Protein AF-A0AAD6YGU9-F1 (afdb_monomer_lite)

Radius of gyration: 29.17 Å; chains: 1; bounding box: 75×69×66 Å

Foldseek 3Di:
DVVVVVVVVVVVVVVPPDDDDDDYDDDDDDDDDDDDDDDDPDDDPDDDDPVRVLLVVLVVLVVVVVVLVVPVQVVVVQQPDDQPVDPPDGLNNLSVCCNVVVGDDPPNVVSNVVSVVVVVPDCSVCVVVVPPPPPPVPPPDPDDDDDDDDDDPPPPPPPPPPDDDDVLVVLLVVLVVVVVVLVVPDPDLALVSCVVSLLSLLLLLQLLVQLLVEDDPCNVVSVVSNVVSCVSCVVSVHDSPDQPPCPDDDDPVRVVSSLQRHKHAAHPPPGGDIDSDPVVNVVVVVVD

Sequence (288 aa):
IARKLEAELWADIQANSGGGAPAAPNALAPAVPAAQGPPVTLEFPQIPSLKQKKEAAVTTIRTILASLENDSLANSTFAAASVPEYTGSTLLDILQNIAYSGKIPKGVALPISRSVVSLAKSDALFASLRHSEVPSNQLKRKREETVEIDQDERTSKRLHAGEYGHPLHAAVADAVRVISQTFYSLQKLEPTLIASIKPQLYCVHTFALSSSASPGPHTTALQEIGGLIQVLGVLSGIEIAQAPSAESEPQDKDAVAAAAYTVHPCLASGCGKFFARLSGLRTHARVH

pLDDT: mean 77.13, std 21.57, range [31.61, 97.81]

Secondary structure (DSSP, 8-state):
-HHHHHHHHHHHHHHTT---------------PPPPPP-----PPPPPPHHHHHHHHHHHHHHHHHHHHS-HHHHHHHHH-B-TTSTT-BHHHHHHHHHHH----TTTHHHHHHHHHHHHHSHHHHHHHHH----TTS------------------------SS--HHHHHHHHHHHHHHHHHHH-SS--HHHHHHTHHHHHHHHHHHHHHTTS-STTHHHHHHHHHHHHHHHHHHT---SS----SSS--TTHHHHHHHH--EE--STT---EESSHHHHHHHHTT-

Organism: NCBI:txid153505

Structure (mmCIF, N/CA/C/O backbone):
data_AF-A0AAD6YGU9-F1
#
_entry.id   AF-A0AAD6YGU9-F1
#
loop_
_atom_site.group_PDB
_atom_site.id
_atom_site.type_symbol
_atom_site.label_atom_id
_atom_site.label_alt_id
_atom_site.label_comp_id
_atom_site.label_asym_id
_atom_site.label_entity_id
_atom_site.label_seq_id
_atom_site.pdbx_PDB_ins_code
_atom_site.Cartn_x
_atom_site.Cartn_y
_atom_site.Cartn_z
_atom_site.occupancy
_atom_site.B_iso_or_equiv
_atom_site.auth_seq_id
_atom_site.auth_comp_id
_atom_site.auth_asym_id
_atom_site.auth_atom_id
_atom_site.pdbx_PDB_model_num
ATOM 1 N N . ILE A 1 1 ? 24.825 27.698 0.135 1.00 40.78 1 ILE A N 1
ATOM 2 C CA . ILE A 1 1 ? 25.309 26.564 -0.694 1.00 40.78 1 ILE A CA 1
ATOM 3 C C . ILE A 1 1 ? 24.181 26.027 -1.579 1.00 40.78 1 ILE A C 1
ATOM 5 O O . ILE A 1 1 ? 24.327 26.111 -2.787 1.00 40.78 1 ILE A O 1
ATOM 9 N N . ALA A 1 2 ? 23.018 25.647 -1.031 1.00 34.12 2 ALA A N 1
ATOM 10 C CA . ALA A 1 2 ? 21.850 25.206 -1.817 1.00 34.12 2 ALA A CA 1
ATOM 11 C C . ALA A 1 2 ? 21.373 26.207 -2.899 1.00 34.12 2 ALA A C 1
ATOM 13 O O . ALA A 1 2 ? 21.230 25.828 -4.051 1.00 34.12 2 ALA A O 1
ATOM 14 N N . ARG A 1 3 ? 21.249 27.507 -2.583 1.00 39.97 3 ARG A N 1
ATOM 15 C CA . ARG A 1 3 ? 20.897 28.534 -3.593 1.00 39.97 3 ARG A CA 1
ATOM 16 C C . ARG A 1 3 ? 21.960 28.765 -4.674 1.00 39.97 3 ARG A C 1
ATOM 18 O O . ARG A 1 3 ? 21.635 29.211 -5.765 1.00 39.97 3 ARG A O 1
ATOM 25 N N . LYS A 1 4 ? 23.232 28.491 -4.363 1.00 39.59 4 LYS A N 1
ATOM 26 C CA . LYS A 1 4 ? 24.335 28.632 -5.325 1.00 39.59 4 LYS A CA 1
ATOM 27 C C . LYS A 1 4 ? 24.335 27.451 -6.302 1.00 39.59 4 LYS A C 1
ATOM 29 O O . LYS A 1 4 ? 24.491 27.665 -7.493 1.00 39.59 4 LYS A O 1
ATOM 34 N N . LEU A 1 5 ? 24.032 26.254 -5.791 1.00 44.03 5 LEU A N 1
ATOM 35 C CA . LEU A 1 5 ? 23.803 25.045 -6.586 1.00 44.03 5 LEU A CA 1
ATOM 36 C C . LEU A 1 5 ? 22.580 25.167 -7.501 1.00 44.03 5 LEU A C 1
ATOM 38 O O . LEU A 1 5 ? 22.631 24.705 -8.630 1.00 44.03 5 LEU A O 1
ATOM 42 N N . GLU A 1 6 ? 21.502 25.808 -7.048 1.00 58.22 6 GLU A N 1
ATOM 43 C CA . GLU A 1 6 ? 20.295 26.008 -7.859 1.00 58.22 6 GLU A CA 1
ATOM 44 C C . GLU A 1 6 ? 20.532 26.971 -9.035 1.00 58.22 6 GLU A C 1
ATOM 46 O O . GLU A 1 6 ? 20.113 26.690 -10.155 1.00 58.22 6 GLU A O 1
ATOM 51 N N . ALA A 1 7 ? 21.269 28.065 -8.810 1.00 65.31 7 ALA A N 1
ATOM 52 C CA . ALA A 1 7 ? 21.638 29.009 -9.867 1.00 65.31 7 ALA A CA 1
ATOM 53 C C . ALA A 1 7 ? 22.594 28.392 -10.906 1.00 65.31 7 ALA A C 1
ATOM 55 O O . ALA A 1 7 ? 22.459 28.651 -12.100 1.00 65.31 7 ALA A O 1
ATOM 56 N N . GLU A 1 8 ? 23.530 27.553 -10.459 1.00 55.94 8 GLU A N 1
ATOM 57 C CA . GLU A 1 8 ? 24.478 26.841 -11.325 1.00 55.94 8 GLU A CA 1
ATOM 58 C C . GLU A 1 8 ? 23.769 25.774 -12.178 1.00 55.94 8 GLU A C 1
ATOM 60 O O . GLU A 1 8 ? 24.030 25.662 -13.373 1.00 55.94 8 GLU A O 1
ATOM 65 N N . LEU A 1 9 ? 22.766 25.090 -11.614 1.00 57.56 9 LEU A N 1
ATOM 66 C CA . LEU A 1 9 ? 21.928 24.122 -12.332 1.00 57.56 9 LEU A CA 1
ATOM 67 C C . LEU A 1 9 ? 21.070 24.763 -13.429 1.00 57.56 9 LEU A C 1
ATOM 69 O O . LEU A 1 9 ? 20.913 24.189 -14.504 1.00 57.56 9 LEU A O 1
ATOM 73 N N . TRP A 1 10 ? 20.518 25.952 -13.179 1.00 66.69 10 TRP A N 1
ATOM 74 C CA . TRP A 1 10 ? 19.727 26.670 -14.181 1.00 66.69 10 TRP A CA 1
ATOM 75 C C . TRP A 1 10 ? 20.578 27.200 -15.342 1.00 66.69 10 TRP A C 1
ATOM 77 O O . TRP A 1 10 ? 20.101 27.218 -16.478 1.00 66.69 10 TRP A O 1
ATOM 87 N N . ALA A 1 11 ? 21.832 27.582 -15.083 1.00 68.50 11 ALA A N 1
ATOM 88 C CA . ALA A 1 11 ? 22.767 28.014 -16.120 1.00 68.50 11 ALA A CA 1
ATOM 89 C C . ALA A 1 11 ? 23.173 26.855 -17.053 1.00 68.50 11 ALA A C 1
ATOM 91 O O . ALA A 1 11 ? 23.194 27.025 -18.273 1.00 68.50 11 ALA A O 1
ATOM 92 N N . ASP A 1 12 ? 23.408 25.665 -16.496 1.00 57.66 12 ASP A N 1
ATOM 93 C CA . ASP A 1 12 ? 23.821 24.476 -17.255 1.00 57.66 12 ASP A CA 1
ATOM 94 C C . ASP A 1 12 ? 22.702 23.951 -18.176 1.00 57.66 12 ASP A C 1
ATOM 96 O O . ASP A 1 12 ? 22.942 23.531 -19.309 1.00 57.66 12 ASP A O 1
ATOM 100 N N . ILE A 1 13 ? 21.443 24.054 -17.735 1.00 61.31 13 ILE A N 1
ATOM 101 C CA . ILE A 1 13 ? 20.270 23.662 -18.535 1.00 61.31 13 ILE A CA 1
ATOM 102 C C . ILE A 1 13 ? 20.094 24.581 -19.754 1.00 61.31 13 ILE A C 1
ATOM 104 O O . ILE A 1 13 ? 19.741 24.109 -20.838 1.00 61.31 13 ILE A O 1
ATOM 108 N N . GLN A 1 14 ? 20.366 25.881 -19.615 1.00 63.22 14 GLN A N 1
ATOM 109 C CA . GLN A 1 14 ? 20.272 26.821 -20.736 1.00 63.22 14 GLN A CA 1
ATOM 110 C C . GLN A 1 14 ? 21.414 26.642 -21.741 1.00 63.22 14 GLN A C 1
ATOM 112 O O . GLN A 1 14 ? 21.173 26.722 -22.946 1.00 63.22 14 GLN A O 1
ATOM 117 N N . ALA A 1 15 ? 22.626 26.335 -21.270 1.00 61.47 15 ALA A N 1
ATOM 118 C CA . ALA A 1 15 ? 23.778 26.086 -22.134 1.00 61.47 15 ALA A CA 1
ATOM 119 C C . ALA A 1 15 ? 23.609 24.825 -23.003 1.00 61.47 15 ALA A C 1
ATOM 121 O O . ALA A 1 15 ? 24.050 24.802 -24.150 1.00 61.47 15 ALA A O 1
ATOM 122 N N . ASN A 1 16 ? 22.919 23.801 -22.494 1.00 45.53 16 ASN A N 1
ATOM 123 C CA . ASN A 1 16 ? 22.772 22.517 -23.185 1.00 45.53 16 ASN A CA 1
ATOM 124 C C . ASN A 1 16 ? 21.553 22.426 -24.126 1.00 45.53 16 ASN A C 1
ATOM 126 O O . ASN A 1 16 ? 21.377 21.417 -24.805 1.00 45.53 16 ASN A O 1
ATOM 130 N N . SER A 1 17 ? 20.704 23.458 -24.177 1.00 49.34 17 SER A N 1
ATOM 131 C CA . SER A 1 17 ? 19.446 23.448 -24.946 1.00 49.34 17 SER A CA 1
ATOM 132 C C . SER A 1 17 ? 19.565 24.018 -26.372 1.00 49.34 17 SER A C 1
ATOM 134 O O . SER A 1 17 ? 18.580 24.035 -27.107 1.00 49.34 17 SER A O 1
ATOM 136 N N . GLY A 1 18 ? 20.748 24.480 -26.792 1.00 38.75 18 GLY A N 1
ATOM 137 C CA . GLY A 1 18 ? 20.986 25.049 -28.125 1.00 38.75 18 GLY A CA 1
ATOM 138 C C . GLY A 1 18 ? 21.897 24.176 -28.987 1.00 38.75 18 GLY A C 1
ATOM 139 O O . GLY A 1 18 ? 23.108 24.367 -28.990 1.00 38.75 18 GLY A O 1
ATOM 140 N N . GLY A 1 19 ? 21.333 23.218 -29.726 1.00 39.91 19 GLY A N 1
ATOM 141 C CA . GLY A 1 19 ? 22.080 22.396 -30.686 1.00 39.91 19 GLY A CA 1
ATOM 142 C C . GLY A 1 19 ? 22.182 23.019 -32.088 1.00 39.91 19 GLY A C 1
ATOM 143 O O . GLY A 1 19 ? 21.226 23.628 -32.563 1.00 39.91 19 GLY A O 1
ATOM 144 N N . GLY A 1 20 ? 23.310 22.787 -32.782 1.00 33.50 20 GLY A N 1
ATOM 145 C CA . GLY A 1 20 ? 23.443 23.001 -34.235 1.00 33.50 20 GLY A CA 1
ATOM 146 C C . GLY A 1 20 ? 24.879 22.971 -34.804 1.00 33.50 20 GLY A C 1
ATOM 147 O O . GLY A 1 20 ? 25.526 24.005 -34.861 1.00 33.50 20 GLY A O 1
ATOM 148 N N . ALA A 1 21 ? 25.315 21.773 -35.230 1.00 39.94 21 ALA A N 1
ATOM 149 C CA . ALA A 1 21 ? 26.489 21.297 -36.023 1.00 39.94 21 ALA A CA 1
ATOM 150 C C . ALA A 1 21 ? 27.041 22.216 -37.178 1.00 39.94 21 ALA A C 1
ATOM 152 O O . ALA A 1 21 ? 26.309 23.140 -37.530 1.00 39.94 21 ALA A O 1
ATOM 153 N N . PRO A 1 22 ? 28.212 21.965 -37.872 1.00 48.28 22 PRO A N 1
ATOM 154 C CA . PRO A 1 22 ? 28.729 20.631 -38.291 1.00 48.28 22 PRO A CA 1
ATOM 155 C C . PRO A 1 22 ? 30.258 20.356 -38.555 1.00 48.28 22 PRO A C 1
ATOM 157 O O . PRO A 1 22 ? 31.076 21.252 -38.702 1.00 48.28 22 PRO A O 1
ATOM 160 N N . ALA A 1 23 ? 30.550 19.044 -38.722 1.00 33.56 23 ALA A N 1
ATOM 161 C CA . ALA A 1 23 ? 31.469 18.337 -39.663 1.00 33.56 23 ALA A CA 1
ATOM 162 C C . ALA A 1 23 ? 33.034 18.270 -39.545 1.00 33.56 23 ALA A C 1
ATOM 164 O O . ALA A 1 23 ? 33.726 19.193 -39.950 1.00 33.56 23 ALA A O 1
ATOM 165 N N . ALA A 1 24 ? 33.520 17.039 -39.225 1.00 34.25 24 ALA A N 1
ATOM 166 C CA . ALA A 1 24 ? 34.594 16.183 -39.840 1.00 34.25 24 ALA A CA 1
ATOM 167 C C . ALA A 1 24 ? 36.105 16.607 -39.875 1.00 34.25 24 ALA A C 1
ATOM 169 O O . ALA A 1 24 ? 36.394 17.791 -39.769 1.00 34.25 24 ALA A O 1
ATOM 170 N N . PRO A 1 25 ? 37.084 15.717 -40.241 1.00 57.19 25 PRO A N 1
ATOM 171 C CA . PRO A 1 25 ? 37.467 14.352 -39.781 1.00 57.19 25 PRO A CA 1
ATOM 172 C C . PRO A 1 25 ? 39.007 14.209 -39.458 1.00 57.19 25 PRO A C 1
ATOM 174 O O . PRO A 1 25 ? 39.703 15.215 -39.420 1.00 57.19 25 PRO A O 1
ATOM 177 N N . ASN A 1 26 ? 39.535 12.964 -39.325 1.00 35.06 26 ASN A N 1
ATOM 178 C CA . ASN A 1 26 ? 40.948 12.482 -39.142 1.00 35.06 26 ASN A CA 1
ATOM 179 C C . ASN A 1 26 ? 41.450 12.289 -37.689 1.00 35.06 26 ASN A C 1
ATOM 181 O O . ASN A 1 26 ? 41.096 13.064 -36.819 1.00 35.06 26 ASN A O 1
ATOM 185 N N . ALA A 1 27 ? 42.336 11.348 -37.320 1.00 31.61 27 ALA A N 1
ATOM 186 C CA . ALA A 1 27 ? 42.928 10.139 -37.913 1.00 31.61 27 ALA A CA 1
ATOM 187 C C . ALA A 1 27 ? 43.765 9.404 -36.822 1.00 31.61 27 ALA A C 1
ATOM 189 O O . ALA A 1 27 ? 44.167 10.021 -35.843 1.00 31.61 27 ALA A O 1
ATOM 190 N N . LEU A 1 28 ? 44.091 8.130 -37.093 1.00 38.91 28 LEU A N 1
ATOM 191 C CA . LEU A 1 28 ? 45.234 7.319 -36.612 1.00 38.91 28 LEU A CA 1
ATOM 192 C C . LEU A 1 28 ? 45.317 6.784 -35.160 1.00 38.91 28 LEU A C 1
ATOM 194 O O . LEU A 1 28 ? 45.350 7.503 -34.170 1.00 38.91 28 LEU A O 1
ATOM 198 N N . ALA A 1 29 ? 45.479 5.454 -35.113 1.00 39.56 29 ALA A N 1
ATOM 199 C CA . ALA A 1 29 ? 45.968 4.626 -34.008 1.00 39.56 29 ALA A CA 1
ATOM 200 C C . ALA A 1 29 ? 47.458 4.901 -33.677 1.00 39.56 29 ALA A C 1
ATOM 202 O O . ALA A 1 29 ? 48.144 5.545 -34.475 1.00 39.56 29 ALA A O 1
ATOM 203 N N . PRO A 1 30 ? 48.000 4.368 -32.558 1.00 51.12 30 PRO A N 1
ATOM 204 C CA . PRO A 1 30 ? 48.627 3.039 -32.635 1.00 51.12 30 PRO A CA 1
ATOM 205 C C . PRO A 1 30 ? 48.473 2.138 -31.387 1.00 51.12 30 PRO A C 1
ATOM 207 O O . PRO A 1 30 ? 48.017 2.542 -30.322 1.00 51.12 30 PRO A O 1
ATOM 210 N N . ALA A 1 31 ? 48.864 0.877 -31.590 1.00 47.09 31 ALA A N 1
ATOM 211 C CA . ALA A 1 31 ? 48.775 -0.283 -30.707 1.00 47.09 31 ALA A CA 1
ATOM 212 C C . ALA A 1 31 ? 49.773 -0.296 -29.528 1.00 47.09 31 ALA A C 1
ATOM 214 O O . ALA A 1 31 ? 50.879 0.229 -29.635 1.00 47.09 31 ALA A O 1
ATOM 215 N N . VAL A 1 32 ? 49.408 -1.003 -28.447 1.00 50.06 32 VAL A N 1
ATOM 216 C CA . VAL A 1 32 ? 50.265 -1.349 -27.291 1.00 50.06 32 VAL A CA 1
ATOM 217 C C . VAL A 1 32 ? 49.968 -2.812 -26.876 1.00 50.06 32 VAL A C 1
ATOM 219 O O . VAL A 1 32 ? 48.817 -3.237 -27.010 1.00 50.06 32 VAL A O 1
ATOM 222 N N . PRO A 1 33 ? 50.973 -3.621 -26.464 1.00 52.97 33 PRO A N 1
ATOM 223 C CA . PRO A 1 33 ? 50.921 -5.081 -26.558 1.00 52.97 33 PRO A CA 1
ATOM 224 C C . PRO A 1 33 ? 50.323 -5.794 -25.336 1.00 52.97 33 PRO A C 1
ATOM 226 O O . PRO A 1 33 ? 50.300 -5.285 -24.218 1.00 52.97 33 PRO A O 1
ATOM 229 N N . ALA A 1 34 ? 49.873 -7.024 -25.590 1.00 47.47 34 ALA A N 1
ATOM 230 C CA . ALA A 1 34 ? 49.271 -7.948 -24.640 1.00 47.47 34 ALA A CA 1
ATOM 231 C C . ALA A 1 34 ? 50.294 -8.547 -23.655 1.00 47.47 34 ALA A C 1
ATOM 233 O O . ALA A 1 34 ? 51.291 -9.136 -24.070 1.00 47.47 34 ALA A O 1
ATOM 234 N N . ALA A 1 35 ? 49.988 -8.471 -22.358 1.00 45.22 35 ALA A N 1
ATOM 235 C CA . ALA A 1 35 ? 50.644 -9.236 -21.302 1.00 45.22 35 ALA A CA 1
ATOM 236 C C . ALA A 1 35 ? 49.724 -10.388 -20.862 1.00 45.22 35 ALA A C 1
ATOM 238 O O . ALA A 1 35 ? 48.592 -10.170 -20.430 1.00 45.22 35 ALA A O 1
ATOM 239 N N . GLN A 1 36 ? 50.209 -11.621 -21.014 1.00 46.53 36 GLN A N 1
ATOM 240 C CA . GLN A 1 36 ? 49.548 -12.852 -20.583 1.00 46.53 36 GLN A CA 1
ATOM 241 C C . GLN A 1 36 ? 49.713 -13.031 -19.066 1.00 46.53 36 GLN A C 1
ATOM 243 O O . GLN A 1 36 ? 50.831 -13.178 -18.577 1.00 46.53 36 GLN A O 1
ATOM 248 N N . GLY A 1 37 ? 48.601 -13.034 -18.329 1.00 52.94 37 GLY A N 1
ATOM 249 C CA . GLY A 1 37 ? 48.538 -13.478 -16.932 1.00 52.94 37 GLY A CA 1
ATOM 250 C C . GLY A 1 37 ? 48.123 -14.957 -16.826 1.00 52.94 37 GLY A C 1
ATOM 251 O O . GLY A 1 37 ? 47.420 -15.448 -17.713 1.00 52.94 37 GLY A O 1
ATOM 252 N N . PRO A 1 38 ? 48.549 -15.682 -15.774 1.00 64.38 38 PRO A N 1
ATOM 253 C CA . PRO A 1 38 ? 48.261 -17.106 -15.598 1.00 64.38 38 PRO A CA 1
ATOM 254 C C . PRO A 1 38 ? 46.774 -17.367 -15.279 1.00 64.38 38 PRO A C 1
ATOM 256 O O . PRO A 1 38 ? 46.099 -16.498 -14.721 1.00 64.38 38 PRO A O 1
ATOM 259 N N . PRO A 1 39 ? 46.245 -18.560 -15.610 1.00 55.38 39 PRO A N 1
ATOM 260 C CA . PRO A 1 39 ? 44.832 -18.876 -15.439 1.00 55.38 39 PRO A CA 1
ATOM 261 C C . PRO A 1 39 ? 44.466 -18.991 -13.955 1.00 55.38 39 PRO A C 1
ATOM 263 O O . PRO A 1 39 ? 44.918 -19.889 -13.248 1.00 55.38 39 PRO A O 1
ATOM 266 N N . VAL A 1 40 ? 43.604 -18.085 -13.495 1.00 52.53 40 VAL A N 1
ATOM 267 C CA . VAL A 1 40 ? 42.900 -18.197 -12.215 1.00 52.53 40 VAL A CA 1
ATOM 268 C C . VAL A 1 40 ? 41.815 -19.260 -12.377 1.00 52.53 40 VAL A C 1
ATOM 270 O O . VAL A 1 40 ? 40.811 -19.043 -13.057 1.00 52.53 40 VAL A O 1
ATOM 273 N N . THR A 1 41 ? 42.020 -20.427 -11.768 1.00 48.44 41 THR A N 1
ATOM 274 C CA . THR A 1 41 ? 40.994 -21.467 -11.647 1.00 48.44 41 THR A CA 1
ATOM 275 C C . THR A 1 41 ? 39.886 -20.951 -10.730 1.00 48.44 41 THR A C 1
ATOM 277 O O . THR A 1 41 ? 40.030 -20.923 -9.512 1.00 48.44 41 THR A O 1
ATOM 280 N N . LEU A 1 42 ? 38.783 -20.498 -11.325 1.00 48.47 42 LEU A N 1
ATOM 281 C CA . LEU A 1 42 ? 37.569 -20.111 -10.613 1.00 48.47 42 LEU A CA 1
ATOM 282 C C . LEU A 1 42 ? 36.881 -21.376 -10.076 1.00 48.47 42 LEU A C 1
ATOM 284 O O . LEU A 1 42 ? 36.248 -22.113 -10.833 1.00 48.47 42 LEU A O 1
ATOM 288 N N . GLU A 1 43 ? 37.004 -21.639 -8.773 1.00 42.53 43 GLU A N 1
ATOM 289 C CA . GLU A 1 43 ? 36.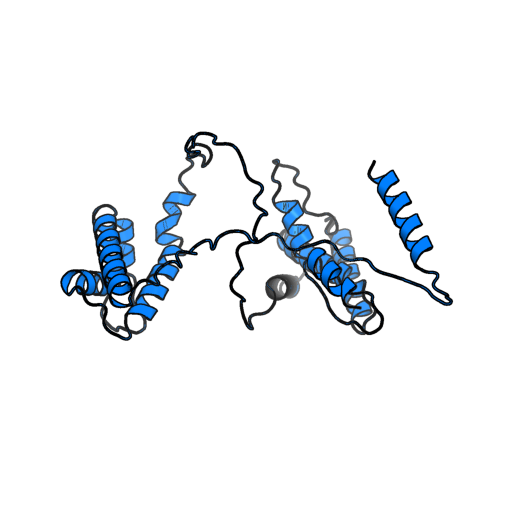155 -22.608 -8.075 1.00 42.53 43 GLU A CA 1
ATOM 290 C C . GLU A 1 43 ? 34.709 -22.098 -8.082 1.00 42.53 43 GLU A C 1
ATOM 292 O O . GLU A 1 43 ? 34.340 -21.152 -7.385 1.00 42.53 43 GLU A O 1
ATOM 297 N N . PHE A 1 44 ? 33.874 -22.718 -8.912 1.00 50.69 44 PHE A N 1
ATOM 298 C CA . PHE A 1 44 ? 32.444 -22.448 -8.921 1.00 50.69 44 PHE A CA 1
ATOM 299 C C . PHE A 1 44 ? 31.786 -23.068 -7.675 1.00 50.69 44 PHE A C 1
ATOM 301 O O . PHE A 1 44 ? 32.034 -24.239 -7.374 1.00 50.69 44 PHE A O 1
ATOM 308 N N . PRO A 1 45 ? 30.907 -22.336 -6.965 1.00 51.75 45 PRO A N 1
ATOM 309 C CA . PRO A 1 45 ? 30.202 -22.867 -5.805 1.00 51.75 45 PRO A CA 1
ATOM 310 C C . PRO A 1 45 ? 29.313 -24.045 -6.219 1.00 51.75 45 PRO A C 1
ATOM 312 O O . PRO A 1 45 ? 28.403 -23.904 -7.040 1.00 51.75 45 PRO A O 1
ATOM 315 N N . GLN A 1 46 ? 29.584 -25.221 -5.648 1.00 64.50 46 GLN A N 1
ATOM 316 C CA . GLN A 1 46 ? 28.814 -26.432 -5.917 1.00 64.50 46 GLN A CA 1
ATOM 317 C C . GLN A 1 46 ? 27.349 -26.230 -5.511 1.00 64.50 46 GLN A C 1
ATOM 319 O O . GLN A 1 46 ? 27.035 -25.918 -4.361 1.00 64.50 46 GLN A O 1
ATOM 324 N N . ILE A 1 47 ? 26.438 -26.414 -6.468 1.00 63.00 47 ILE A N 1
ATOM 325 C CA . ILE A 1 47 ? 24.999 -26.318 -6.230 1.00 63.00 47 ILE A CA 1
ATOM 326 C C . ILE A 1 47 ? 24.599 -27.486 -5.315 1.00 63.00 47 ILE A C 1
ATOM 328 O O . ILE A 1 47 ? 24.780 -28.642 -5.707 1.00 63.00 47 ILE A O 1
ATOM 332 N N . PRO A 1 48 ? 24.032 -27.230 -4.121 1.00 73.38 48 PRO A N 1
ATOM 333 C CA . PRO A 1 48 ? 23.679 -28.295 -3.197 1.00 73.38 48 PRO A CA 1
ATOM 334 C C . PRO A 1 48 ? 22.646 -29.225 -3.828 1.00 73.38 48 PRO A C 1
ATOM 336 O O . PRO A 1 48 ? 21.619 -28.783 -4.366 1.00 73.38 48 PRO A O 1
ATOM 339 N N . SER A 1 49 ? 22.929 -30.524 -3.750 1.00 86.75 49 SER A N 1
ATOM 340 C CA . SER A 1 49 ? 22.069 -31.554 -4.324 1.00 86.75 49 SER A CA 1
ATOM 341 C C . SER A 1 49 ? 20.682 -31.518 -3.675 1.00 86.75 49 SER A C 1
ATOM 343 O O . SER A 1 49 ? 20.506 -31.148 -2.512 1.00 86.75 49 SER A O 1
ATOM 345 N N . LEU A 1 50 ? 19.657 -31.939 -4.416 1.00 85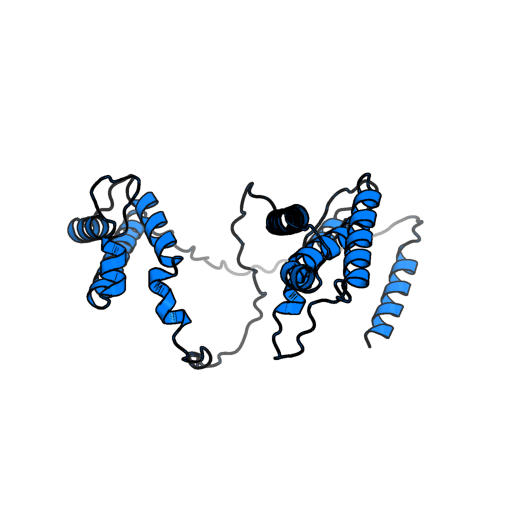.19 50 LEU A N 1
ATOM 346 C CA . LEU A 1 50 ? 18.274 -31.969 -3.922 1.00 85.19 50 LEU A CA 1
ATOM 347 C C . LEU A 1 50 ? 18.144 -32.829 -2.646 1.00 85.19 50 LEU A C 1
ATOM 349 O O . LEU A 1 50 ? 17.326 -32.533 -1.776 1.00 85.19 50 LEU A O 1
ATOM 353 N N . LYS A 1 51 ? 18.995 -33.854 -2.499 1.00 86.88 51 LYS A N 1
ATOM 354 C CA . LYS A 1 51 ? 19.088 -34.682 -1.291 1.00 86.88 51 LYS A CA 1
ATOM 355 C C . LYS A 1 51 ? 19.548 -33.868 -0.076 1.00 86.88 51 LYS A C 1
ATOM 357 O O . LYS A 1 51 ? 18.860 -33.879 0.939 1.00 86.88 51 LYS A O 1
ATOM 362 N N . GLN A 1 52 ? 20.617 -33.082 -0.221 1.00 89.75 52 GLN A N 1
ATOM 363 C CA . GLN A 1 52 ? 21.117 -32.203 0.845 1.00 89.75 52 GLN A CA 1
ATOM 364 C C . GLN A 1 52 ? 20.076 -31.157 1.258 1.00 89.75 52 GLN A C 1
ATOM 366 O O . GLN A 1 52 ? 19.875 -30.922 2.445 1.00 89.75 52 GLN A O 1
ATOM 371 N N . LYS A 1 53 ? 19.346 -30.571 0.296 1.00 87.88 53 LYS A N 1
ATOM 372 C CA . LYS A 1 53 ? 18.276 -29.602 0.601 1.00 87.88 53 LYS A CA 1
ATOM 373 C C . LYS A 1 53 ? 17.146 -30.217 1.432 1.00 87.88 53 LYS A C 1
ATOM 375 O O . LYS A 1 53 ? 16.606 -29.552 2.311 1.00 87.88 53 LYS A O 1
ATOM 380 N N . LYS A 1 54 ? 16.789 -31.480 1.170 1.00 90.19 54 LYS A N 1
ATOM 381 C CA . LYS A 1 54 ? 15.764 -32.203 1.940 1.00 90.19 54 LYS A CA 1
ATOM 382 C C . LYS A 1 54 ? 16.229 -32.515 3.358 1.00 90.19 54 LYS A C 1
ATOM 384 O O . LYS A 1 54 ? 15.468 -32.293 4.292 1.00 90.19 54 LYS A O 1
ATOM 389 N N . GLU A 1 55 ? 17.460 -32.992 3.514 1.00 93.56 55 GLU A N 1
ATOM 390 C CA . GLU A 1 55 ? 18.045 -33.271 4.832 1.00 93.56 55 GLU A CA 1
ATOM 391 C C . GLU A 1 55 ? 18.158 -31.991 5.668 1.00 93.56 55 GLU A C 1
ATOM 393 O O . GLU A 1 55 ? 17.751 -31.980 6.827 1.00 93.56 55 GLU A O 1
ATOM 398 N N . ALA A 1 56 ? 18.597 -30.885 5.059 1.00 92.31 56 ALA A N 1
ATOM 399 C CA . ALA A 1 56 ? 18.632 -29.580 5.711 1.00 92.31 56 ALA A CA 1
ATOM 400 C C . ALA A 1 56 ? 17.238 -29.130 6.178 1.00 92.31 56 ALA A C 1
ATOM 402 O O . ALA A 1 56 ? 17.089 -28.712 7.321 1.00 92.31 56 ALA A O 1
ATOM 403 N N . ALA A 1 57 ? 16.206 -29.281 5.339 1.00 93.38 57 ALA A N 1
ATOM 404 C CA . ALA A 1 57 ? 14.838 -28.909 5.698 1.00 93.38 57 ALA A CA 1
ATOM 405 C C . ALA A 1 57 ? 14.288 -29.735 6.875 1.00 93.38 57 ALA A C 1
ATOM 407 O O . ALA A 1 57 ? 13.668 -29.177 7.778 1.00 93.38 57 ALA A O 1
ATOM 408 N N . VAL A 1 58 ? 14.542 -31.047 6.905 1.00 96.50 58 VAL A N 1
ATOM 409 C CA . VAL A 1 58 ? 14.146 -31.906 8.036 1.00 96.50 58 VAL A CA 1
ATOM 410 C C . VAL A 1 58 ? 14.877 -31.493 9.314 1.00 96.50 58 VAL A C 1
ATOM 412 O O . VAL A 1 58 ? 14.258 -31.420 10.375 1.00 96.50 58 VAL A O 1
ATOM 415 N N . THR A 1 59 ? 16.168 -31.170 9.223 1.00 96.88 59 THR A N 1
ATOM 416 C CA . THR A 1 59 ? 16.937 -30.647 10.361 1.00 96.88 59 THR A CA 1
ATOM 417 C C . THR A 1 59 ? 16.341 -29.340 10.878 1.00 96.88 59 THR A C 1
ATOM 419 O O . THR A 1 59 ? 16.124 -29.220 12.080 1.00 96.88 59 THR A O 1
ATOM 422 N N . THR A 1 60 ? 15.976 -28.404 9.996 1.00 95.00 60 THR A N 1
ATOM 423 C CA . THR A 1 60 ? 15.295 -27.161 10.390 1.00 95.00 60 THR A CA 1
ATOM 424 C C . THR A 1 60 ? 13.972 -27.435 11.106 1.00 95.00 60 THR A C 1
ATOM 426 O O . THR A 1 60 ? 13.699 -26.810 12.126 1.00 95.00 60 THR A O 1
ATOM 429 N N . ILE A 1 61 ? 13.169 -28.390 10.626 1.00 96.75 61 ILE A N 1
ATOM 430 C CA . ILE A 1 61 ? 11.902 -28.768 11.273 1.00 96.75 61 ILE A CA 1
ATOM 431 C C . ILE A 1 61 ? 12.145 -29.295 12.692 1.00 96.75 61 ILE A C 1
ATOM 433 O O . ILE A 1 61 ? 11.436 -28.901 13.614 1.00 96.75 61 ILE A O 1
ATOM 437 N N . ARG A 1 62 ? 13.177 -30.123 12.898 1.00 97.62 62 ARG A N 1
ATOM 438 C CA . ARG A 1 62 ? 13.550 -30.603 14.240 1.00 97.62 62 ARG A CA 1
ATOM 439 C C . ARG A 1 62 ? 13.975 -29.463 15.161 1.00 97.62 62 ARG A C 1
ATOM 441 O O . ARG A 1 62 ? 13.579 -29.452 16.319 1.00 97.62 62 ARG A O 1
ATOM 448 N N . THR A 1 63 ? 14.734 -28.495 14.650 1.00 96.56 63 THR A N 1
ATOM 449 C CA . THR A 1 63 ? 15.116 -27.306 15.424 1.00 96.56 63 THR A CA 1
ATOM 450 C C . THR A 1 63 ? 13.894 -26.486 15.832 1.00 96.56 63 THR A C 1
ATOM 452 O O . THR A 1 63 ? 13.808 -26.087 16.988 1.00 96.56 63 THR A O 1
ATOM 455 N N . ILE A 1 64 ? 12.934 -26.280 14.921 1.00 94.38 64 ILE A N 1
ATOM 456 C CA . ILE A 1 64 ? 11.680 -25.578 15.233 1.00 94.38 64 ILE A CA 1
ATOM 457 C C . ILE A 1 64 ? 10.927 -26.317 16.343 1.00 94.38 64 ILE A C 1
ATOM 459 O O . ILE A 1 64 ? 10.564 -25.690 17.331 1.00 94.38 64 ILE A O 1
ATOM 463 N N . LEU A 1 65 ? 10.745 -27.638 16.229 1.00 97.19 65 LEU A N 1
ATOM 464 C CA . LEU A 1 65 ? 10.058 -28.431 17.256 1.00 97.19 65 LEU A CA 1
ATOM 465 C C . LEU A 1 65 ? 10.757 -28.345 18.623 1.00 97.19 65 LEU A C 1
ATOM 467 O O . LEU A 1 65 ? 10.087 -28.107 19.621 1.00 97.19 65 LEU A O 1
ATOM 471 N N . ALA A 1 66 ? 12.090 -28.428 18.666 1.00 97.00 66 ALA A N 1
ATOM 472 C CA . ALA A 1 66 ? 12.853 -28.267 19.907 1.00 97.00 66 ALA A CA 1
ATOM 473 C C . ALA A 1 66 ? 12.715 -26.855 20.518 1.00 97.00 66 ALA A C 1
ATOM 475 O O . ALA A 1 66 ? 12.721 -26.692 21.736 1.00 97.00 66 ALA A O 1
ATOM 476 N N . SER A 1 67 ? 12.573 -25.810 19.693 1.00 93.50 67 SER A N 1
ATOM 477 C CA . SER A 1 67 ? 12.263 -24.461 20.190 1.00 93.50 67 SER A CA 1
ATOM 478 C C . SER A 1 67 ? 10.835 -24.360 20.737 1.00 93.50 67 SER A C 1
ATOM 480 O O . SER A 1 67 ? 10.634 -23.718 21.764 1.00 93.50 67 SER A O 1
ATOM 482 N N . LEU A 1 68 ? 9.862 -25.028 20.106 1.00 95.56 68 LEU A N 1
ATOM 483 C CA . LEU A 1 68 ? 8.461 -25.052 20.551 1.00 95.56 68 LEU A CA 1
ATOM 484 C C . LEU A 1 68 ? 8.258 -25.802 21.877 1.00 95.56 68 LEU A C 1
ATOM 486 O O . LEU A 1 68 ? 7.295 -25.524 22.585 1.00 95.56 68 LEU A O 1
ATOM 490 N N . GLU A 1 69 ? 9.142 -26.730 22.246 1.00 96.06 69 GLU A N 1
ATOM 491 C CA . GLU A 1 69 ? 9.094 -27.393 23.561 1.00 96.06 69 GLU A CA 1
ATOM 492 C C . G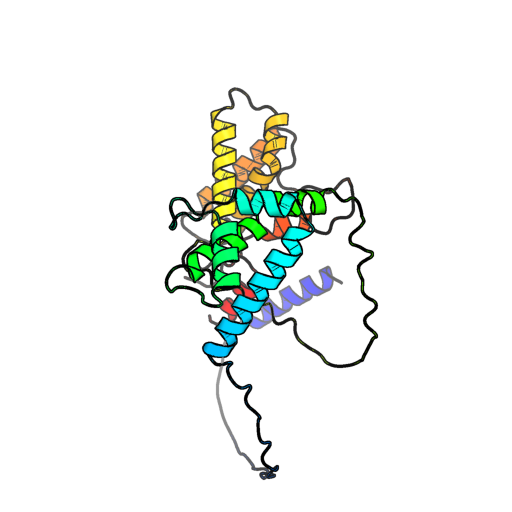LU A 1 69 ? 9.335 -26.417 24.722 1.00 96.06 69 GLU A C 1
ATOM 494 O O . GLU A 1 69 ? 8.802 -26.612 25.811 1.00 96.06 69 GLU A O 1
ATOM 499 N N . ASN A 1 70 ? 10.091 -25.342 24.483 1.00 94.56 70 ASN A N 1
ATOM 500 C CA . ASN A 1 70 ? 10.429 -24.347 25.502 1.00 94.56 70 ASN A CA 1
ATOM 501 C C . ASN A 1 70 ? 9.448 -23.160 25.543 1.00 94.56 70 ASN A C 1
ATOM 503 O O . ASN A 1 70 ? 9.515 -22.347 26.463 1.00 94.56 70 ASN A O 1
ATOM 507 N N . ASP A 1 71 ? 8.541 -23.050 24.568 1.00 94.31 71 ASP A N 1
ATOM 508 C CA . ASP A 1 71 ? 7.600 -21.936 24.430 1.00 94.31 71 ASP A CA 1
ATOM 509 C C . ASP A 1 71 ? 6.159 -22.452 24.299 1.00 94.31 71 ASP A C 1
ATOM 511 O O . ASP A 1 71 ? 5.684 -22.809 23.217 1.00 94.31 71 ASP A O 1
ATOM 515 N N . SER A 1 72 ? 5.439 -22.466 25.426 1.00 94.62 72 SER A N 1
ATOM 516 C CA . SER A 1 72 ? 4.046 -22.928 25.493 1.00 94.62 72 SER A CA 1
ATOM 517 C C . SER A 1 72 ? 3.096 -22.113 24.607 1.00 94.62 72 SER A C 1
ATOM 519 O O . SER A 1 72 ? 2.097 -22.654 24.120 1.00 94.62 72 SER A O 1
ATOM 521 N N . LEU A 1 73 ? 3.367 -20.821 24.399 1.00 92.88 73 LEU A N 1
ATOM 522 C CA . LEU A 1 73 ? 2.520 -19.967 23.569 1.00 92.88 73 LEU A CA 1
ATOM 523 C C . LEU A 1 73 ? 2.724 -20.317 22.096 1.00 92.88 73 LEU A C 1
ATOM 525 O O . LEU A 1 73 ? 1.753 -20.542 21.368 1.00 92.88 73 LEU A O 1
ATOM 529 N N . ALA A 1 74 ? 3.979 -20.436 21.663 1.00 93.94 74 ALA A N 1
ATOM 530 C CA . ALA A 1 74 ? 4.281 -20.851 20.303 1.00 93.94 74 ALA A CA 1
ATOM 531 C C . ALA A 1 74 ? 3.749 -22.262 20.020 1.00 93.94 74 ALA A C 1
ATOM 533 O O . ALA A 1 74 ? 3.129 -22.485 18.981 1.00 93.94 74 ALA A O 1
ATOM 534 N N . ASN A 1 75 ? 3.894 -23.191 20.966 1.00 96.25 75 ASN A N 1
ATOM 535 C CA . ASN A 1 75 ? 3.376 -24.552 20.841 1.00 96.25 75 ASN A CA 1
ATOM 536 C C . ASN A 1 75 ? 1.852 -24.573 20.631 1.00 96.25 75 ASN A C 1
ATOM 538 O O . ASN A 1 75 ? 1.374 -25.129 19.641 1.00 96.25 75 ASN A O 1
ATOM 542 N N . SER A 1 76 ? 1.093 -23.877 21.488 1.00 96.62 76 SER A N 1
ATOM 543 C CA . SER A 1 76 ? -0.370 -23.786 21.353 1.00 96.62 76 SER A CA 1
ATOM 544 C C . SER A 1 76 ? -0.804 -23.120 20.042 1.00 96.62 76 SER A C 1
ATOM 546 O O . SER A 1 76 ? -1.767 -23.560 19.416 1.00 96.62 76 SER A O 1
ATOM 548 N N . THR A 1 77 ? -0.054 -22.123 19.564 1.00 95.62 77 THR A N 1
ATOM 549 C CA . THR A 1 77 ? -0.322 -21.455 18.280 1.00 95.62 77 THR A CA 1
ATOM 550 C C . THR A 1 77 ? -0.102 -22.403 17.097 1.00 95.62 77 THR A C 1
ATOM 552 O O . THR A 1 77 ? -0.924 -22.451 16.181 1.00 95.62 77 THR A O 1
ATOM 555 N N . PHE A 1 78 ? 0.972 -23.198 17.112 1.00 96.44 78 PHE A N 1
ATOM 556 C CA . PHE A 1 78 ? 1.235 -24.207 16.079 1.00 96.44 78 PHE A CA 1
ATOM 557 C C . PHE A 1 78 ? 0.235 -25.371 16.126 1.00 96.44 78 PHE A C 1
ATOM 559 O O . PHE A 1 78 ? -0.123 -25.896 15.071 1.00 96.44 78 PHE A O 1
ATOM 566 N N . ALA A 1 79 ? -0.240 -25.749 17.316 1.00 97.00 79 ALA A N 1
ATOM 567 C CA . ALA A 1 79 ? -1.295 -26.745 17.491 1.00 97.00 79 ALA A CA 1
ATOM 568 C C . ALA A 1 79 ? -2.664 -26.235 17.000 1.00 97.00 79 ALA A C 1
ATOM 570 O O . ALA A 1 79 ? -3.448 -26.999 16.452 1.00 97.00 79 ALA A O 1
ATOM 571 N N . ALA A 1 80 ? -2.955 -24.940 17.143 1.00 96.19 80 ALA A N 1
ATOM 572 C CA . ALA A 1 80 ? -4.201 -24.346 16.654 1.00 96.19 80 ALA A CA 1
ATOM 573 C C . ALA A 1 80 ? -4.187 -24.050 15.140 1.00 96.19 80 ALA A C 1
ATOM 575 O O . ALA A 1 80 ? -5.244 -23.931 14.516 1.00 96.19 80 ALA A O 1
ATOM 576 N N . ALA A 1 81 ? -3.006 -23.913 14.533 1.00 96.38 81 ALA A N 1
ATOM 577 C CA . ALA A 1 81 ? -2.867 -23.581 13.121 1.00 96.38 81 ALA A CA 1
ATOM 578 C C . ALA A 1 81 ? -3.254 -24.764 12.217 1.00 96.38 81 ALA A C 1
ATOM 580 O O . ALA A 1 81 ? -2.558 -25.780 12.151 1.00 96.38 81 ALA A O 1
ATOM 581 N N . SER A 1 82 ? -4.344 -24.604 11.466 1.00 95.62 82 SER A N 1
ATOM 582 C CA . SER A 1 82 ? -4.774 -25.567 10.450 1.00 95.62 82 SER A CA 1
ATOM 583 C C . SER A 1 82 ? -4.096 -25.305 9.102 1.00 95.62 82 SER A C 1
ATOM 585 O O . SER A 1 82 ? -3.824 -24.162 8.721 1.00 95.62 82 SER A O 1
ATOM 587 N N . VAL A 1 83 ? -3.802 -26.378 8.364 1.00 94.88 83 VAL A N 1
ATOM 588 C CA . VAL A 1 83 ? -3.283 -26.293 6.994 1.00 94.88 83 VAL A CA 1
ATOM 589 C C . VAL A 1 83 ? -4.449 -26.545 6.029 1.00 94.88 83 VAL A C 1
ATOM 591 O O . VAL A 1 83 ? -5.002 -27.642 6.059 1.00 94.88 83 VAL A O 1
ATOM 594 N N . PRO A 1 84 ? -4.828 -25.585 5.158 1.00 90.38 84 PRO A N 1
ATOM 595 C CA . PRO A 1 84 ? -6.048 -25.670 4.340 1.00 90.38 84 PRO A CA 1
ATOM 596 C C . PRO A 1 84 ? -6.175 -26.928 3.468 1.00 90.38 84 PRO A C 1
ATOM 598 O O . PRO A 1 84 ? -7.280 -27.354 3.155 1.00 90.38 84 PRO A O 1
ATOM 601 N N . GLU A 1 85 ? -5.047 -27.521 3.075 1.00 90.12 85 GLU A N 1
ATOM 602 C CA . GLU A 1 85 ? -4.997 -28.695 2.193 1.00 90.12 85 GLU A CA 1
ATOM 603 C C . GLU A 1 85 ? -5.023 -30.038 2.949 1.00 90.12 85 GLU A C 1
ATOM 605 O O . GLU A 1 85 ? -5.177 -31.086 2.326 1.00 90.12 85 GLU A O 1
ATOM 610 N N . TYR A 1 86 ? -4.895 -30.028 4.281 1.00 91.19 86 TYR A N 1
ATOM 611 C CA . TYR A 1 86 ? -4.845 -31.230 5.119 1.00 91.19 86 TYR A CA 1
ATOM 612 C C . TYR A 1 86 ? -5.941 -31.165 6.183 1.00 91.19 86 TYR A C 1
ATOM 614 O O . TYR A 1 86 ? -5.729 -30.724 7.313 1.00 91.19 86 TYR A O 1
ATOM 622 N N . THR A 1 87 ? -7.145 -31.601 5.810 1.00 87.50 87 THR A N 1
ATOM 623 C CA . THR A 1 87 ? -8.295 -31.647 6.718 1.00 87.50 87 THR A CA 1
ATOM 624 C C . THR A 1 87 ? -8.025 -32.605 7.877 1.00 87.50 87 THR A C 1
ATOM 626 O O . THR A 1 87 ? -7.853 -33.803 7.661 1.00 87.50 87 THR A O 1
ATOM 629 N N . GLY A 1 88 ? -8.027 -32.078 9.102 1.00 90.44 88 GLY A N 1
ATOM 630 C CA . GLY A 1 88 ? -7.925 -32.873 10.329 1.00 90.44 88 GLY A CA 1
ATOM 631 C C . GLY A 1 88 ? -6.511 -33.066 10.880 1.00 90.44 88 GLY A C 1
ATOM 632 O O . GLY A 1 88 ? -6.359 -33.781 11.864 1.00 90.44 88 GLY A O 1
ATOM 633 N N . SER A 1 89 ? -5.487 -32.438 10.297 1.00 95.44 89 SER A N 1
ATOM 634 C CA . SER A 1 89 ? -4.141 -32.410 10.884 1.00 95.44 89 SER A CA 1
ATOM 635 C C . SER A 1 89 ? -3.717 -30.979 11.172 1.00 95.44 89 SER A C 1
ATOM 637 O O . SER A 1 89 ? -3.847 -30.093 10.321 1.00 95.44 89 SER A O 1
ATOM 639 N N . THR A 1 90 ? -3.206 -30.750 12.376 1.00 96.88 90 THR A N 1
ATOM 640 C CA . THR A 1 90 ? -2.646 -29.450 12.747 1.00 96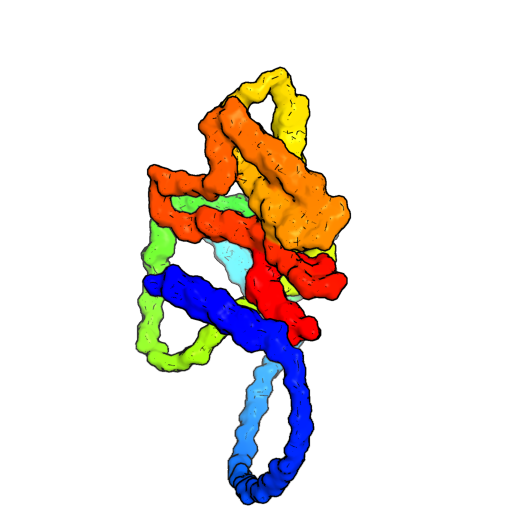.88 90 THR A CA 1
ATOM 641 C C . THR A 1 90 ? -1.258 -29.293 12.127 1.00 96.88 90 THR A C 1
ATOM 643 O O . THR A 1 90 ? -0.605 -30.275 11.751 1.00 96.88 90 THR A O 1
ATOM 646 N N . LEU A 1 91 ? -0.775 -28.055 11.995 1.00 96.69 91 LEU A N 1
ATOM 647 C CA . LEU A 1 91 ? 0.585 -27.806 11.516 1.00 96.69 91 LEU A CA 1
ATOM 648 C C . LEU A 1 91 ? 1.621 -28.524 12.396 1.00 96.69 91 LEU A C 1
ATOM 650 O O . LEU A 1 91 ? 2.598 -29.058 11.870 1.00 96.69 91 LEU A O 1
ATOM 654 N N . LEU A 1 92 ? 1.386 -28.569 13.711 1.00 97.50 92 LEU A N 1
ATOM 655 C CA . LEU A 1 92 ? 2.242 -29.272 14.661 1.00 97.50 92 LEU A CA 1
ATOM 656 C C . LEU A 1 92 ? 2.318 -30.777 14.359 1.00 97.50 92 LEU A C 1
ATOM 658 O O . LEU A 1 92 ? 3.426 -31.301 14.235 1.00 97.50 92 LEU A O 1
ATOM 662 N N . ASP A 1 93 ? 1.179 -31.445 14.149 1.00 97.62 93 ASP A N 1
ATOM 663 C CA . ASP A 1 93 ? 1.130 -32.887 13.843 1.00 97.62 93 ASP A CA 1
ATOM 664 C C . ASP A 1 93 ? 1.904 -33.215 12.561 1.00 97.62 93 ASP A C 1
ATOM 666 O O . ASP A 1 93 ? 2.647 -34.197 12.480 1.00 97.62 93 ASP A O 1
ATOM 670 N N . ILE A 1 94 ? 1.762 -32.361 11.543 1.00 97.38 94 ILE A N 1
ATOM 671 C CA . ILE A 1 94 ? 2.439 -32.531 10.257 1.00 97.38 94 ILE A CA 1
ATOM 672 C C . ILE A 1 94 ? 3.958 -32.374 10.425 1.00 97.38 94 ILE A C 1
ATOM 674 O O . ILE A 1 94 ? 4.723 -33.183 9.892 1.00 97.38 94 ILE A O 1
ATOM 678 N N . LEU A 1 95 ? 4.412 -31.358 11.166 1.00 97.31 95 LEU A N 1
ATOM 679 C CA . LEU A 1 95 ? 5.838 -31.140 11.431 1.00 97.31 95 LEU A CA 1
ATOM 680 C C . LEU A 1 95 ? 6.439 -32.282 12.256 1.00 97.31 95 LEU A C 1
ATOM 682 O O . LEU A 1 95 ? 7.527 -32.756 11.920 1.00 97.31 95 LEU A O 1
ATOM 686 N N . GLN A 1 96 ? 5.725 -32.766 13.275 1.00 97.81 96 GLN A N 1
ATOM 687 C CA . GLN A 1 96 ? 6.130 -33.934 14.059 1.00 97.81 96 GLN A CA 1
ATOM 688 C C . GLN A 1 96 ? 6.260 -35.167 13.161 1.00 97.81 96 GLN A C 1
ATOM 690 O O . GLN A 1 96 ? 7.312 -35.805 13.145 1.00 97.81 96 GLN A O 1
ATOM 695 N N . ASN A 1 97 ? 5.257 -35.459 12.330 1.00 97.50 97 ASN A N 1
ATOM 696 C CA . ASN A 1 97 ? 5.305 -36.590 11.404 1.00 97.50 97 ASN A CA 1
ATOM 697 C C . ASN A 1 97 ? 6.499 -36.499 10.430 1.00 97.50 97 ASN A C 1
ATOM 699 O O . ASN A 1 97 ? 7.177 -37.494 10.165 1.00 97.50 97 ASN A O 1
ATOM 703 N N . ILE A 1 98 ? 6.829 -35.304 9.929 1.00 97.31 98 ILE A N 1
ATOM 704 C CA . ILE A 1 98 ? 8.020 -35.102 9.085 1.00 97.31 98 ILE A CA 1
ATOM 705 C C . ILE A 1 98 ? 9.314 -35.329 9.877 1.00 97.31 98 ILE A C 1
ATOM 707 O O . ILE A 1 98 ? 10.245 -35.951 9.360 1.00 97.31 98 ILE A O 1
ATOM 711 N N . ALA A 1 99 ? 9.386 -34.857 11.122 1.00 97.50 99 ALA A N 1
ATOM 712 C CA . ALA A 1 99 ? 10.553 -35.043 11.978 1.00 97.50 99 ALA A CA 1
ATOM 713 C C . ALA A 1 99 ? 10.808 -36.526 12.300 1.00 97.50 99 ALA A C 1
ATOM 715 O O . ALA A 1 99 ? 11.964 -36.964 12.210 1.00 97.50 99 ALA A O 1
ATOM 716 N N . TYR A 1 100 ? 9.741 -37.280 12.600 1.00 97.75 100 TYR A N 1
ATOM 717 C CA . TYR A 1 100 ? 9.767 -38.724 12.863 1.00 97.75 100 TYR A CA 1
ATOM 718 C C . TYR A 1 100 ? 10.084 -39.539 11.605 1.00 97.75 100 TYR A C 1
ATOM 720 O O . TYR A 1 100 ? 10.972 -40.388 11.625 1.00 97.75 100 TYR A O 1
ATOM 728 N N . SER A 1 101 ? 9.397 -39.276 10.491 1.00 97.25 101 SER A N 1
ATOM 729 C CA . SER A 1 101 ? 9.586 -40.033 9.243 1.00 97.25 101 SER A CA 1
ATOM 730 C C . SER A 1 101 ? 10.888 -39.692 8.511 1.00 97.25 101 SER A C 1
ATOM 732 O O . SER A 1 101 ? 11.351 -40.466 7.669 1.00 97.25 101 SER A O 1
ATOM 734 N N . GLY A 1 102 ? 11.464 -38.514 8.777 1.00 96.50 102 GLY A N 1
ATOM 735 C CA . GLY A 1 102 ? 12.633 -37.988 8.072 1.00 96.50 102 GLY A CA 1
ATOM 736 C C . GLY A 1 102 ? 12.386 -37.710 6.585 1.00 96.50 102 GLY A C 1
ATOM 737 O O . GLY A 1 102 ? 13.339 -37.530 5.825 1.00 96.50 102 GLY A O 1
ATOM 738 N N . LYS A 1 103 ? 11.125 -37.706 6.137 1.00 96.06 103 LYS A N 1
ATOM 739 C CA . LYS A 1 103 ? 10.741 -37.525 4.734 1.00 96.06 103 LYS A CA 1
ATOM 740 C C . LYS A 1 103 ? 9.657 -36.463 4.631 1.00 96.06 103 LYS A C 1
ATOM 742 O O . LYS A 1 103 ? 8.668 -36.496 5.348 1.00 96.06 103 LYS A O 1
ATOM 747 N N . ILE A 1 104 ? 9.824 -35.548 3.680 1.00 96.00 104 ILE A N 1
ATOM 748 C CA . ILE A 1 104 ? 8.814 -34.536 3.353 1.00 96.00 104 ILE A CA 1
ATOM 749 C C . ILE A 1 104 ? 7.971 -35.085 2.195 1.00 96.00 104 ILE A C 1
ATOM 751 O O . ILE A 1 104 ? 8.520 -35.258 1.096 1.00 96.00 104 ILE A O 1
ATOM 755 N N . PRO A 1 105 ? 6.676 -35.394 2.394 1.00 94.12 105 PRO A N 1
ATOM 756 C CA . PRO A 1 105 ? 5.846 -35.915 1.319 1.00 94.12 105 PRO A CA 1
ATOM 757 C C . PRO A 1 105 ? 5.659 -34.857 0.224 1.00 94.12 105 PRO A C 1
ATOM 759 O O . PRO A 1 105 ? 5.626 -33.649 0.478 1.00 94.12 105 PRO A O 1
ATOM 762 N N . LYS A 1 106 ? 5.574 -35.312 -1.030 1.00 92.75 106 LYS A N 1
ATOM 763 C CA . LYS A 1 106 ? 5.337 -34.420 -2.172 1.00 92.75 106 LYS A CA 1
ATOM 764 C C . LYS A 1 106 ? 3.946 -33.797 -2.021 1.00 92.75 106 LYS A C 1
ATOM 766 O O . LYS A 1 106 ? 3.006 -34.501 -1.684 1.00 92.75 106 LYS A O 1
ATOM 771 N N . GLY A 1 107 ? 3.834 -32.492 -2.249 1.00 91.88 107 GLY A N 1
ATOM 772 C CA . GLY A 1 107 ? 2.591 -31.738 -2.046 1.00 91.88 107 GLY A CA 1
ATOM 773 C C . GLY A 1 107 ? 2.520 -31.019 -0.698 1.00 91.88 107 GLY A C 1
ATOM 774 O O . GLY A 1 107 ? 2.071 -29.887 -0.669 1.00 91.88 107 GLY A O 1
ATOM 775 N N . VAL A 1 108 ? 3.089 -31.573 0.381 1.00 94.75 108 VAL A N 1
ATOM 776 C CA . VAL A 1 108 ? 2.980 -30.976 1.733 1.00 94.75 108 VAL A CA 1
ATOM 777 C C . VAL A 1 108 ? 3.943 -29.796 1.938 1.00 94.75 108 VAL A C 1
ATOM 779 O O . VAL A 1 108 ? 3.681 -28.875 2.709 1.00 94.75 108 VAL A O 1
ATOM 782 N N . ALA A 1 109 ? 5.081 -29.796 1.236 1.00 93.00 109 ALA A N 1
ATOM 783 C CA . ALA A 1 109 ? 6.146 -28.811 1.449 1.00 93.00 109 ALA A CA 1
ATOM 784 C C . ALA A 1 109 ? 5.695 -27.358 1.207 1.00 93.00 109 ALA A C 1
ATOM 786 O O . ALA A 1 109 ? 6.056 -26.460 1.969 1.00 93.00 109 ALA A O 1
ATOM 787 N N . LEU A 1 110 ? 4.911 -27.124 0.148 1.00 93.25 110 LEU A N 1
ATOM 788 C CA . LEU A 1 110 ? 4.463 -25.781 -0.220 1.00 93.25 110 LEU A CA 1
ATOM 789 C C . LEU A 1 110 ? 3.422 -25.232 0.779 1.00 93.25 110 LEU A C 1
ATOM 791 O O . LEU A 1 110 ? 3.665 -24.136 1.292 1.00 93.25 110 LEU A O 1
ATOM 795 N N . PRO A 1 111 ? 2.349 -25.965 1.138 1.00 94.06 111 PRO A N 1
ATOM 796 C CA . PRO A 1 111 ? 1.404 -25.552 2.178 1.00 94.06 111 PRO A CA 1
ATOM 797 C C . PRO A 1 111 ? 2.070 -25.296 3.528 1.00 94.06 111 PRO A C 1
ATOM 799 O O . PRO A 1 111 ? 1.838 -24.243 4.113 1.00 94.06 111 PRO A O 1
ATOM 802 N N . ILE A 1 112 ? 2.971 -26.181 3.981 1.00 95.12 112 ILE A N 1
ATOM 803 C CA . ILE A 1 112 ? 3.711 -25.971 5.237 1.00 95.12 112 ILE A CA 1
ATOM 804 C C . ILE A 1 112 ? 4.510 -24.677 5.173 1.00 95.12 112 ILE A C 1
ATOM 806 O O . ILE A 1 112 ? 4.424 -23.864 6.088 1.00 95.12 112 ILE A O 1
ATOM 810 N N . SER A 1 113 ? 5.282 -24.460 4.101 1.00 93.81 113 SER A N 1
ATOM 811 C CA . SER A 1 113 ? 6.095 -23.244 3.994 1.00 93.81 113 SER A CA 1
ATOM 812 C C . SER A 1 113 ? 5.234 -21.979 4.052 1.00 93.81 113 SER A C 1
ATOM 814 O O . SER A 1 113 ? 5.599 -21.024 4.734 1.00 93.81 113 SER A O 1
ATOM 816 N N . ARG A 1 114 ? 4.057 -21.990 3.412 1.00 94.12 114 ARG A N 1
ATOM 817 C CA . ARG A 1 114 ? 3.100 -20.878 3.456 1.00 94.12 114 ARG A CA 1
ATOM 818 C C . ARG A 1 114 ? 2.536 -20.674 4.859 1.00 94.12 114 ARG A C 1
ATOM 820 O O . ARG A 1 114 ? 2.542 -19.540 5.327 1.00 94.12 114 ARG A O 1
ATOM 827 N N . SER A 1 115 ? 2.117 -21.738 5.541 1.00 95.31 115 SER A N 1
ATOM 828 C CA . SER A 1 115 ? 1.593 -21.659 6.909 1.00 95.31 115 SER A CA 1
ATOM 829 C C . SER A 1 115 ? 2.650 -21.176 7.904 1.00 95.31 115 SER A C 1
ATOM 831 O O . SER A 1 115 ? 2.367 -20.281 8.695 1.00 95.31 115 SER A O 1
ATOM 833 N N . VAL A 1 116 ? 3.889 -21.673 7.818 1.00 93.44 116 VAL A N 1
ATOM 834 C CA . VAL A 1 116 ? 5.003 -21.236 8.678 1.00 93.44 116 VAL A CA 1
ATOM 835 C C . VAL A 1 116 ? 5.360 -19.772 8.417 1.00 93.44 116 VAL A C 1
ATOM 837 O O . VAL A 1 116 ? 5.528 -19.012 9.364 1.00 93.44 116 VAL A O 1
ATOM 840 N N . VAL A 1 117 ? 5.425 -19.334 7.154 1.00 92.44 117 VAL A N 1
ATOM 841 C CA . VAL A 1 117 ? 5.683 -17.920 6.819 1.00 92.44 117 VAL A CA 1
ATOM 842 C C . VAL A 1 117 ? 4.522 -17.022 7.250 1.00 92.44 117 VAL A C 1
ATOM 844 O O . VAL A 1 117 ? 4.754 -15.898 7.690 1.00 92.44 117 VAL A O 1
ATOM 847 N N . SER A 1 118 ? 3.279 -17.494 7.143 1.00 92.94 118 SER A N 1
ATOM 848 C CA . SER A 1 118 ? 2.100 -16.761 7.613 1.00 92.94 118 SER A CA 1
ATOM 849 C C . SER A 1 118 ? 2.115 -16.602 9.133 1.00 92.94 118 SER A C 1
ATOM 851 O O . SER A 1 118 ? 1.892 -15.501 9.629 1.00 92.94 118 SER A O 1
ATOM 853 N N . LEU A 1 119 ? 2.452 -17.662 9.872 1.00 92.25 119 LEU A N 1
ATOM 854 C CA . LEU A 1 119 ? 2.632 -17.611 11.325 1.00 92.25 119 LEU A CA 1
ATOM 855 C C . LEU A 1 119 ? 3.797 -16.707 11.726 1.00 92.25 119 LEU A C 1
ATOM 857 O O . LEU A 1 119 ? 3.651 -15.908 12.645 1.00 92.25 119 LEU A O 1
ATOM 861 N N . ALA A 1 120 ? 4.913 -16.757 10.995 1.00 88.25 120 ALA A N 1
ATOM 862 C CA . ALA A 1 120 ? 6.062 -15.887 11.231 1.00 88.25 120 ALA A CA 1
ATOM 863 C C . ALA A 1 120 ? 5.731 -14.391 11.054 1.00 88.25 120 ALA A C 1
ATOM 865 O O . ALA A 1 120 ? 6.408 -13.534 11.612 1.00 88.25 120 ALA A O 1
ATOM 866 N N . LYS A 1 121 ? 4.697 -14.073 10.268 1.00 86.69 121 LYS A N 1
ATOM 867 C CA . LYS A 1 121 ? 4.170 -12.710 10.103 1.00 86.69 121 LYS A CA 1
ATOM 868 C C . LYS A 1 121 ? 3.052 -12.372 11.083 1.00 86.69 121 LYS A C 1
ATOM 870 O O . LYS A 1 121 ? 2.708 -11.200 11.199 1.00 86.69 121 LYS A O 1
ATOM 875 N N . SER A 1 122 ? 2.454 -13.373 11.722 1.00 89.69 122 SER A N 1
ATOM 876 C CA . SER A 1 122 ? 1.341 -13.162 12.635 1.00 89.69 122 SER A CA 1
ATOM 877 C C . SER A 1 122 ? 1.835 -12.524 13.927 1.00 89.69 122 SER A C 1
ATOM 879 O O . SER A 1 122 ? 2.844 -12.940 14.501 1.00 89.69 122 SER A O 1
ATOM 881 N N . ASP A 1 123 ? 1.093 -11.535 14.413 1.00 85.31 123 ASP A N 1
ATOM 882 C CA . ASP A 1 123 ? 1.408 -10.895 15.687 1.00 85.31 123 ASP A CA 1
ATOM 883 C C . ASP A 1 123 ? 1.207 -11.860 16.872 1.00 85.31 123 ASP A C 1
ATOM 885 O O . ASP A 1 123 ? 1.727 -11.604 17.944 1.00 85.31 123 ASP A O 1
ATOM 889 N N . ALA A 1 124 ? 0.562 -13.020 16.697 1.00 86.25 124 ALA A N 1
ATOM 890 C CA . ALA A 1 124 ? 0.376 -14.001 17.771 1.00 86.25 124 ALA A CA 1
ATOM 891 C C . ALA A 1 124 ? 1.702 -14.491 18.392 1.00 86.25 124 ALA A C 1
ATOM 893 O O . ALA A 1 124 ? 1.793 -14.628 19.608 1.00 86.25 124 ALA A O 1
ATOM 894 N N . LEU A 1 125 ? 2.741 -14.700 17.573 1.00 82.06 125 LEU A N 1
ATOM 895 C CA . LEU A 1 125 ? 4.061 -15.157 18.040 1.00 82.06 125 LEU A CA 1
ATOM 896 C C . LEU A 1 125 ? 5.000 -14.003 18.424 1.00 82.06 125 LEU A C 1
ATOM 898 O O . LEU A 1 125 ? 5.958 -14.203 19.165 1.00 82.06 125 LEU A O 1
ATOM 902 N N . PHE A 1 126 ? 4.743 -12.792 17.920 1.00 82.69 126 PHE A N 1
ATOM 903 C CA . PHE A 1 126 ? 5.667 -11.656 18.034 1.00 82.69 126 PHE A CA 1
ATOM 904 C C . PHE A 1 126 ? 5.090 -10.448 18.780 1.00 82.69 126 PHE A C 1
ATOM 906 O O . PHE A 1 126 ? 5.810 -9.474 18.994 1.00 82.69 126 PHE A O 1
ATOM 913 N N . ALA A 1 127 ? 3.833 -10.492 19.227 1.00 76.25 127 ALA A N 1
ATOM 914 C CA . ALA A 1 127 ? 3.225 -9.424 20.018 1.00 76.25 127 ALA A CA 1
ATOM 915 C C . ALA A 1 127 ? 4.004 -9.209 21.318 1.00 76.25 127 ALA A C 1
ATOM 917 O O . ALA A 1 127 ? 4.326 -8.075 21.658 1.00 76.25 127 ALA A O 1
ATOM 918 N N . SER A 1 128 ? 4.413 -10.291 21.990 1.00 66.50 128 SER A N 1
ATOM 919 C CA . SER A 1 128 ? 5.232 -10.199 23.207 1.00 66.50 128 SER A CA 1
ATOM 920 C C . SER A 1 128 ? 6.583 -9.510 22.955 1.00 66.50 128 SER A C 1
ATOM 922 O O . SER A 1 128 ? 7.028 -8.709 23.774 1.00 66.50 128 SER A O 1
ATOM 924 N N . LEU A 1 129 ? 7.188 -9.711 21.777 1.00 63.94 129 LEU A N 1
ATOM 925 C CA . LEU A 1 129 ? 8.429 -9.032 21.382 1.00 63.94 129 LEU A CA 1
ATOM 926 C C . LEU A 1 129 ? 8.231 -7.539 21.091 1.00 63.94 129 LEU A C 1
ATOM 928 O O . LEU A 1 129 ? 9.158 -6.761 21.293 1.00 63.94 129 LEU A O 1
ATOM 932 N N . ARG A 1 130 ? 7.043 -7.124 20.636 1.00 66.75 130 ARG A N 1
ATOM 933 C CA . ARG A 1 130 ? 6.729 -5.705 20.396 1.00 66.75 130 ARG A CA 1
ATOM 934 C C . ARG A 1 130 ? 6.334 -4.948 21.663 1.00 66.75 130 ARG A C 1
ATOM 936 O O . ARG A 1 130 ? 6.493 -3.734 21.694 1.00 66.75 130 ARG A O 1
ATOM 943 N N . HIS A 1 131 ? 5.848 -5.648 22.687 1.00 55.72 131 HIS A N 1
ATOM 944 C CA . HIS A 1 131 ? 5.502 -5.062 23.989 1.00 55.72 131 HIS A CA 1
ATOM 945 C C . HIS A 1 131 ? 6.620 -5.175 25.032 1.00 55.72 131 HIS A C 1
ATOM 947 O O . HIS A 1 131 ? 6.511 -4.615 26.118 1.00 55.72 131 HIS A O 1
ATOM 953 N N . SER A 1 132 ? 7.712 -5.870 24.712 1.00 49.12 132 SER A N 1
ATOM 954 C CA . SER A 1 132 ? 8.939 -5.817 25.496 1.00 49.12 132 SER A CA 1
ATOM 955 C C . SER A 1 132 ? 9.581 -4.438 25.317 1.00 49.12 132 SER A C 1
ATOM 957 O O . SER A 1 132 ? 10.293 -4.209 24.340 1.00 49.12 132 SER A O 1
ATOM 959 N N . GLU A 1 133 ? 9.378 -3.537 26.282 1.00 48.69 133 GLU A N 1
ATOM 960 C CA . GLU A 1 133 ? 10.039 -2.222 26.410 1.00 48.69 133 GLU A CA 1
ATOM 961 C C . GLU A 1 133 ? 11.563 -2.314 26.648 1.00 48.69 133 GLU A C 1
ATOM 963 O O . GLU A 1 133 ? 12.176 -1.445 27.264 1.00 48.69 133 GLU A O 1
ATOM 968 N N . VAL A 1 134 ? 12.217 -3.378 26.180 1.00 50.56 134 VAL A N 1
ATOM 969 C CA . VAL A 1 134 ? 13.672 -3.478 26.191 1.00 50.56 134 VAL A CA 1
ATOM 970 C C . VAL A 1 134 ? 14.172 -2.733 24.952 1.00 50.56 134 VAL A C 1
ATOM 972 O O . VAL A 1 134 ? 13.956 -3.204 23.832 1.00 50.56 134 VAL A O 1
ATOM 975 N N . PRO A 1 135 ? 14.819 -1.564 25.106 1.00 46.25 135 PRO A N 1
ATOM 976 C CA . PRO A 1 135 ? 15.255 -0.759 23.976 1.00 46.25 135 PRO A CA 1
ATOM 977 C C . PRO A 1 135 ? 16.171 -1.586 23.068 1.00 46.25 135 PRO A C 1
ATOM 979 O O . PRO A 1 135 ? 17.232 -2.062 23.483 1.00 46.25 135 PRO A O 1
ATOM 982 N N . SER A 1 136 ? 15.771 -1.719 21.799 1.00 50.00 136 SER A N 1
ATOM 983 C CA . SER A 1 136 ? 16.440 -2.488 20.731 1.00 50.00 136 SER A CA 1
ATOM 984 C C . SER A 1 136 ? 17.878 -2.020 20.414 1.00 50.00 136 SER A C 1
ATOM 986 O O . SER A 1 136 ? 18.534 -2.529 19.505 1.00 50.00 136 SER A O 1
ATOM 988 N N . ASN A 1 137 ? 18.380 -1.053 21.173 1.00 49.56 137 ASN A N 1
ATOM 989 C CA . ASN A 1 137 ? 19.647 -0.358 21.034 1.00 49.56 137 ASN A CA 1
ATOM 990 C C . ASN A 1 137 ? 20.815 -1.184 21.613 1.00 49.56 137 ASN A C 1
ATOM 992 O O . ASN A 1 137 ? 21.966 -0.922 21.270 1.00 49.56 137 ASN A O 1
ATOM 996 N N . GLN A 1 138 ? 20.541 -2.168 22.483 1.00 49.28 138 GLN A N 1
ATOM 997 C CA . GLN A 1 138 ? 21.577 -2.917 23.216 1.00 49.28 138 GLN A CA 1
ATOM 998 C C . GLN A 1 138 ? 22.021 -4.240 22.566 1.00 49.28 138 GLN A C 1
ATOM 1000 O O . GLN A 1 138 ? 22.992 -4.844 23.009 1.00 49.28 138 GLN A O 1
ATOM 1005 N N . LEU A 1 139 ? 21.404 -4.664 21.458 1.00 48.47 139 LEU A N 1
ATOM 1006 C CA . LEU A 1 139 ? 21.847 -5.831 20.675 1.00 48.47 139 LEU A CA 1
ATOM 1007 C C . LEU A 1 139 ? 22.823 -5.468 19.541 1.00 48.47 139 LEU A C 1
ATOM 1009 O O . LEU A 1 139 ? 22.975 -6.209 18.568 1.00 48.47 139 LEU A O 1
ATOM 1013 N N . LYS A 1 140 ? 23.557 -4.356 19.686 1.00 48.72 140 LYS A N 1
ATOM 1014 C CA . LYS A 1 140 ? 24.780 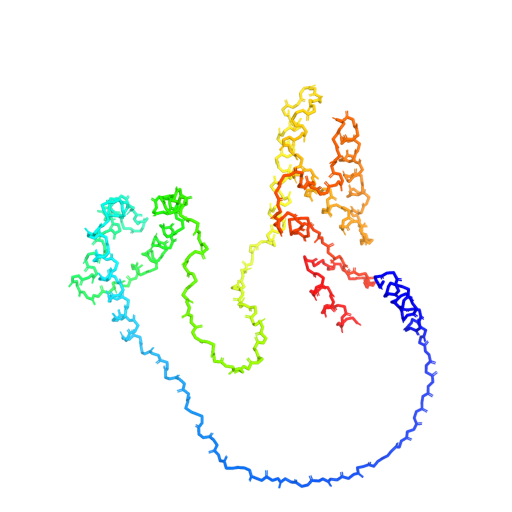-4.114 18.913 1.00 48.72 140 LYS A CA 1
ATOM 1015 C C . LYS A 1 140 ? 25.866 -5.063 19.416 1.00 48.72 140 LYS A C 1
ATOM 1017 O O . LYS A 1 140 ? 26.666 -4.723 20.283 1.00 48.72 140 LYS A O 1
ATOM 1022 N N . ARG A 1 141 ? 25.899 -6.273 18.851 1.00 55.38 141 ARG A N 1
ATOM 1023 C CA . ARG A 1 141 ? 27.095 -7.118 18.889 1.00 55.38 141 ARG A CA 1
ATOM 1024 C C . ARG A 1 141 ? 28.266 -6.280 18.378 1.00 55.38 141 ARG A C 1
ATOM 1026 O O . ARG A 1 141 ? 28.294 -5.898 17.211 1.00 55.38 141 ARG A O 1
ATOM 1033 N N . LYS A 1 142 ? 29.200 -6.003 19.285 1.00 50.31 142 LYS A N 1
ATOM 1034 C CA . LYS A 1 142 ? 30.546 -5.487 19.043 1.00 50.31 142 LYS A CA 1
ATOM 1035 C C . LYS A 1 142 ? 31.267 -6.472 18.114 1.00 50.31 142 LYS A C 1
ATOM 1037 O O . LYS A 1 142 ? 31.924 -7.395 18.580 1.00 50.31 142 LYS A O 1
ATOM 1042 N N . ARG A 1 143 ? 31.042 -6.349 16.803 1.00 60.25 143 ARG A N 1
ATOM 1043 C CA . ARG A 1 143 ? 31.832 -7.037 15.783 1.00 60.25 143 ARG A CA 1
ATOM 1044 C C . ARG A 1 143 ? 33.017 -6.138 15.483 1.00 60.25 143 ARG A C 1
ATOM 1046 O O . ARG A 1 143 ? 32.838 -5.010 15.040 1.00 60.25 143 ARG A O 1
ATOM 1053 N N . GLU A 1 144 ? 34.175 -6.660 15.842 1.00 45.16 144 GLU A N 1
ATOM 1054 C CA . GLU A 1 144 ? 35.491 -6.062 15.699 1.00 45.16 144 GLU A CA 1
ATOM 1055 C C . GLU A 1 144 ? 35.708 -5.553 14.271 1.00 45.16 144 GLU A C 1
ATOM 1057 O O . GLU A 1 144 ? 35.383 -6.217 13.284 1.00 45.16 144 GLU A O 1
ATOM 1062 N N . GLU A 1 145 ? 36.184 -4.319 14.215 1.00 45.19 145 GLU A N 1
ATOM 1063 C CA . GLU A 1 145 ? 36.455 -3.519 13.035 1.00 45.19 145 GLU A CA 1
ATOM 1064 C C . GLU A 1 145 ? 37.622 -4.155 12.267 1.00 45.19 145 GLU A C 1
ATOM 1066 O O . GLU A 1 145 ? 38.745 -4.230 12.756 1.00 45.19 145 GLU A O 1
ATOM 1071 N N . THR A 1 146 ? 37.349 -4.680 11.072 1.00 43.22 146 THR A N 1
ATOM 1072 C CA . THR A 1 146 ? 38.383 -5.020 10.090 1.00 43.22 146 THR A CA 1
ATOM 1073 C C . THR A 1 146 ? 38.101 -4.209 8.840 1.00 43.22 146 THR A C 1
ATOM 1075 O O . THR A 1 146 ? 37.002 -4.241 8.288 1.00 43.22 146 THR A O 1
ATOM 1078 N N . VAL A 1 147 ? 39.108 -3.418 8.500 1.00 44.97 147 VAL A N 1
ATOM 1079 C CA . VAL A 1 147 ? 39.150 -2.385 7.475 1.00 44.97 147 VAL A CA 1
ATOM 1080 C C . V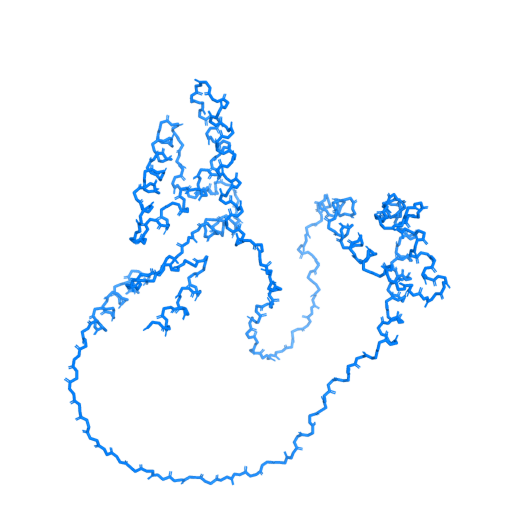AL A 1 147 ? 39.004 -3.000 6.073 1.00 44.97 147 VAL A C 1
ATOM 1082 O O . VAL A 1 147 ? 39.438 -4.122 5.833 1.00 44.97 147 VAL A O 1
ATOM 1085 N N . GLU A 1 148 ? 38.454 -2.187 5.166 1.00 44.88 148 GLU A N 1
ATOM 1086 C CA . GLU A 1 148 ? 38.511 -2.278 3.697 1.00 44.88 148 GLU A CA 1
ATOM 1087 C C . GLU A 1 148 ? 37.545 -3.263 3.011 1.00 44.88 148 GLU A C 1
ATOM 1089 O O . GLU A 1 148 ? 37.732 -4.474 2.970 1.00 44.88 148 GLU A O 1
ATOM 1094 N N . ILE A 1 149 ? 36.513 -2.718 2.364 1.00 39.47 149 ILE A N 1
ATOM 1095 C CA . ILE A 1 149 ? 36.475 -2.462 0.912 1.00 39.47 149 ILE A CA 1
ATOM 1096 C C . ILE A 1 149 ? 35.056 -1.988 0.574 1.00 39.47 149 ILE A C 1
ATOM 1098 O O . ILE A 1 149 ? 34.062 -2.624 0.919 1.00 39.47 149 ILE A O 1
ATOM 1102 N N . ASP A 1 150 ? 35.023 -0.856 -0.119 1.00 45.00 150 ASP A N 1
ATOM 1103 C CA . ASP A 1 150 ? 33.940 -0.300 -0.921 1.00 45.00 150 ASP A CA 1
ATOM 1104 C C . ASP A 1 150 ? 32.990 -1.384 -1.480 1.00 45.00 150 ASP A C 1
ATOM 1106 O O . ASP A 1 150 ? 33.298 -2.097 -2.438 1.00 45.00 150 ASP A O 1
ATOM 1110 N N . GLN A 1 151 ? 31.831 -1.555 -0.844 1.00 37.84 151 GLN A N 1
ATOM 1111 C CA . GLN A 1 151 ? 30.724 -2.323 -1.400 1.00 37.84 151 GLN A CA 1
ATOM 1112 C C . GLN A 1 151 ? 29.490 -1.443 -1.373 1.00 37.84 151 GLN A C 1
ATOM 1114 O O . GLN A 1 151 ? 28.770 -1.377 -0.377 1.00 37.84 151 GLN A O 1
ATOM 1119 N N . ASP A 1 152 ? 29.281 -0.794 -2.520 1.00 37.78 152 ASP A N 1
ATOM 1120 C CA . ASP A 1 152 ? 27.981 -0.461 -3.084 1.00 37.78 152 ASP A CA 1
ATOM 1121 C C . ASP A 1 152 ? 26.861 -1.232 -2.384 1.00 37.78 152 ASP A C 1
ATOM 1123 O O . ASP A 1 152 ? 26.798 -2.469 -2.448 1.00 37.78 152 ASP A O 1
ATOM 1127 N N . GLU A 1 153 ? 25.948 -0.481 -1.768 1.00 39.03 153 GLU A N 1
ATOM 1128 C CA . GLU A 1 153 ? 24.610 -0.928 -1.417 1.00 39.03 153 GLU A CA 1
ATOM 1129 C C . GLU A 1 153 ? 23.941 -1.497 -2.674 1.00 39.03 153 GLU A C 1
ATOM 1131 O O . GLU A 1 153 ? 23.152 -0.854 -3.375 1.00 39.03 153 GLU A O 1
ATOM 1136 N N . ARG A 1 154 ? 24.217 -2.771 -2.955 1.00 40.47 154 ARG A N 1
ATOM 1137 C CA . ARG A 1 154 ? 23.368 -3.631 -3.760 1.00 40.47 154 ARG A CA 1
ATOM 1138 C C . ARG A 1 154 ? 22.082 -3.772 -2.978 1.00 40.47 154 ARG A C 1
ATOM 1140 O O . ARG A 1 154 ? 21.879 -4.737 -2.247 1.00 40.47 154 ARG A O 1
ATOM 1147 N N . THR A 1 155 ? 21.232 -2.764 -3.154 1.00 42.84 155 THR A N 1
ATOM 1148 C CA . THR A 1 155 ? 19.785 -2.831 -3.050 1.00 42.84 155 THR A CA 1
ATOM 1149 C C . THR A 1 155 ? 19.371 -4.260 -3.338 1.00 42.84 155 THR A C 1
ATOM 1151 O O . THR A 1 155 ? 19.439 -4.736 -4.473 1.00 42.84 155 THR A O 1
ATOM 1154 N N . SER A 1 156 ? 19.037 -4.975 -2.263 1.00 43.47 156 SER A N 1
ATOM 1155 C CA . SER A 1 156 ? 18.514 -6.326 -2.324 1.00 43.47 156 SER A CA 1
ATOM 1156 C C . SER A 1 156 ? 17.499 -6.348 -3.447 1.00 43.47 156 SER A C 1
ATOM 1158 O O . SER A 1 156 ? 16.531 -5.585 -3.395 1.00 43.47 156 SER A O 1
ATOM 1160 N N . LYS A 1 157 ? 17.773 -7.150 -4.485 1.00 38.25 157 LYS A N 1
ATOM 1161 C CA . LYS A 1 157 ? 16.867 -7.413 -5.602 1.00 38.25 157 LYS A CA 1
ATOM 1162 C C . LYS A 1 157 ? 15.508 -7.744 -4.996 1.00 38.25 157 LYS A C 1
ATOM 1164 O O . LYS A 1 157 ? 15.268 -8.880 -4.591 1.00 38.25 157 LYS A O 1
ATOM 1169 N N . ARG A 1 158 ? 14.644 -6.732 -4.861 1.00 45.00 158 ARG A N 1
ATOM 1170 C CA . ARG A 1 158 ? 13.258 -6.924 -4.465 1.00 45.00 158 ARG A CA 1
ATOM 1171 C C . ARG A 1 158 ? 12.705 -7.854 -5.523 1.00 45.00 158 ARG A C 1
ATOM 1173 O O . ARG A 1 158 ? 12.803 -7.551 -6.713 1.00 45.00 158 ARG A O 1
ATOM 1180 N N . LEU A 1 159 ? 12.217 -9.003 -5.063 1.00 39.34 159 LEU A N 1
ATOM 1181 C CA . LEU A 1 159 ? 11.407 -9.918 -5.847 1.00 39.34 159 LEU A CA 1
ATOM 1182 C C . LEU A 1 159 ? 10.501 -9.075 -6.733 1.00 39.34 159 LEU A C 1
ATOM 1184 O O . LEU A 1 159 ? 9.766 -8.222 -6.236 1.00 39.34 159 LEU A O 1
ATOM 1188 N N . HIS A 1 160 ? 10.665 -9.272 -8.036 1.00 44.91 160 HIS A N 1
ATOM 1189 C CA . HIS A 1 160 ? 9.814 -8.723 -9.069 1.00 44.91 160 HIS A CA 1
ATOM 1190 C C . HIS A 1 160 ? 8.395 -9.187 -8.722 1.00 44.91 160 HIS A C 1
ATOM 1192 O O . HIS A 1 160 ? 8.018 -10.324 -9.001 1.00 44.91 160 HIS A O 1
ATOM 1198 N N . ALA A 1 161 ? 7.664 -8.352 -7.983 1.00 42.72 161 ALA A N 1
ATOM 1199 C CA . ALA A 1 161 ? 6.251 -8.527 -7.728 1.00 42.72 161 ALA A CA 1
ATOM 1200 C C . ALA A 1 161 ? 5.581 -8.271 -9.072 1.00 42.72 161 ALA A C 1
ATOM 1202 O O . ALA A 1 161 ? 5.290 -7.134 -9.437 1.00 42.72 161 ALA A O 1
ATOM 1203 N N . GLY A 1 162 ? 5.485 -9.340 -9.858 1.00 41.94 162 GLY A N 1
ATOM 1204 C CA . GLY A 1 162 ? 4.684 -9.358 -11.059 1.00 41.94 162 GLY A CA 1
ATOM 1205 C C . GLY A 1 162 ? 3.257 -8.966 -10.704 1.00 41.94 162 GLY A C 1
ATOM 1206 O O . GLY A 1 162 ? 2.726 -9.391 -9.679 1.00 41.94 162 GLY A O 1
ATOM 1207 N N . GLU A 1 163 ? 2.675 -8.146 -11.571 1.00 48.59 163 GLU A N 1
ATOM 1208 C CA . GLU A 1 163 ? 1.231 -8.041 -11.806 1.00 48.59 163 GLU A CA 1
ATOM 1209 C C . GLU A 1 163 ? 0.356 -7.406 -10.711 1.00 48.59 163 GLU A C 1
ATOM 1211 O O . GLU A 1 163 ? -0.719 -6.899 -11.019 1.00 48.59 163 GLU A O 1
ATOM 1216 N N . TYR A 1 164 ? 0.823 -7.303 -9.467 1.00 45.22 164 TYR A N 1
ATOM 1217 C CA . TYR A 1 164 ? 0.143 -6.526 -8.431 1.00 45.22 164 TYR A CA 1
ATOM 1218 C C . TYR A 1 164 ? 0.640 -5.079 -8.483 1.00 45.22 164 TYR A C 1
ATOM 1220 O O . TYR A 1 164 ? 1.831 -4.819 -8.321 1.00 45.22 164 TYR A O 1
ATOM 1228 N N . GLY A 1 165 ? -0.278 -4.152 -8.773 1.00 60.88 165 GLY A N 1
ATOM 1229 C CA . GLY A 1 165 ? -0.007 -2.736 -9.028 1.00 60.88 165 GLY A CA 1
ATOM 1230 C C . GLY A 1 165 ? 0.956 -2.076 -8.036 1.00 60.88 165 GLY A C 1
ATOM 1231 O O . GLY A 1 165 ? 1.096 -2.493 -6.887 1.00 60.88 165 GLY A O 1
ATOM 1232 N N . HIS A 1 166 ? 1.632 -1.019 -8.500 1.00 74.75 166 HIS A N 1
ATOM 1233 C CA . HIS A 1 166 ? 2.606 -0.266 -7.709 1.00 74.75 166 HIS A CA 1
ATOM 1234 C C . HIS A 1 166 ? 2.022 0.050 -6.314 1.00 74.75 166 HIS A C 1
ATOM 1236 O O . HIS A 1 166 ? 0.878 0.501 -6.252 1.00 74.75 166 HIS A O 1
ATOM 1242 N N . PRO A 1 167 ? 2.761 -0.129 -5.199 1.00 82.69 167 PRO A N 1
ATOM 1243 C CA . PRO A 1 167 ? 2.235 0.058 -3.834 1.00 82.69 167 PRO A CA 1
ATOM 1244 C C . PRO A 1 167 ? 1.588 1.432 -3.610 1.00 82.69 167 PRO A C 1
ATOM 1246 O O . PRO A 1 167 ? 0.670 1.575 -2.812 1.00 82.69 167 PRO A O 1
ATOM 1249 N N . LEU A 1 168 ? 2.035 2.423 -4.382 1.00 86.44 168 LEU A N 1
ATOM 1250 C CA . LEU A 1 168 ? 1.436 3.747 -4.461 1.00 86.44 168 LEU A CA 1
ATOM 1251 C C . LEU A 1 168 ? -0.039 3.713 -4.890 1.00 86.44 168 LEU A C 1
ATOM 1253 O O . LEU A 1 168 ? -0.863 4.378 -4.280 1.00 86.44 168 LEU A O 1
ATOM 1257 N N . HIS A 1 169 ? -0.377 2.948 -5.929 1.00 88.06 169 HIS A N 1
ATOM 1258 C CA . HIS A 1 169 ? -1.744 2.858 -6.433 1.00 88.06 169 HIS A CA 1
ATOM 1259 C C . HIS A 1 169 ? -2.683 2.289 -5.368 1.00 88.06 169 HIS A C 1
ATOM 1261 O O . HIS A 1 169 ? -3.761 2.831 -5.156 1.00 88.06 169 HIS A O 1
ATOM 1267 N N . ALA A 1 170 ? -2.259 1.232 -4.666 1.00 88.88 170 ALA A N 1
ATOM 1268 C CA . ALA A 1 170 ? -3.024 0.677 -3.552 1.00 88.88 170 ALA A CA 1
ATOM 1269 C C . ALA A 1 170 ? -3.216 1.715 -2.432 1.00 88.88 170 ALA A C 1
ATOM 1271 O O . ALA A 1 170 ? -4.335 1.911 -1.973 1.00 88.88 170 ALA A O 1
ATOM 1272 N N . ALA A 1 171 ? -2.156 2.443 -2.064 1.00 89.88 171 ALA A N 1
ATOM 1273 C CA . ALA A 1 171 ? -2.225 3.474 -1.030 1.00 89.88 171 ALA A CA 1
ATOM 1274 C C . ALA A 1 171 ? -3.150 4.647 -1.403 1.00 89.88 171 ALA A C 1
ATOM 1276 O O . ALA A 1 171 ? -3.942 5.089 -0.573 1.00 89.88 171 ALA A O 1
ATOM 1277 N N . VAL A 1 172 ? -3.087 5.134 -2.647 1.00 92.56 172 VAL A N 1
ATOM 1278 C CA . VAL A 1 172 ? -3.975 6.199 -3.140 1.00 92.56 172 VAL A CA 1
ATOM 1279 C C . VAL A 1 172 ? -5.417 5.696 -3.223 1.00 92.56 172 VAL A C 1
ATOM 1281 O O . VAL A 1 172 ? -6.324 6.399 -2.787 1.00 92.56 172 VAL A O 1
ATOM 1284 N N . ALA A 1 173 ? -5.645 4.474 -3.713 1.00 94.00 173 ALA A N 1
ATOM 1285 C CA . ALA A 1 173 ? -6.979 3.879 -3.776 1.00 94.00 173 ALA A CA 1
ATOM 1286 C C . ALA A 1 173 ? -7.606 3.721 -2.381 1.00 94.00 173 ALA A C 1
ATOM 1288 O O . ALA A 1 173 ? -8.772 4.068 -2.186 1.00 94.00 173 ALA A O 1
ATOM 1289 N N . ASP A 1 174 ? -6.832 3.263 -1.395 1.00 94.12 174 ASP A N 1
ATOM 1290 C CA . ASP A 1 174 ? -7.286 3.180 -0.007 1.00 94.12 174 ASP A CA 1
ATOM 1291 C C . ASP A 1 174 ? -7.548 4.561 0.602 1.00 94.12 174 ASP A C 1
ATOM 1293 O O . ASP A 1 174 ? -8.568 4.745 1.267 1.00 94.12 174 ASP A O 1
ATOM 1297 N N . ALA A 1 175 ? -6.686 5.549 0.344 1.00 95.00 175 ALA A N 1
ATOM 1298 C CA . ALA A 1 175 ? -6.893 6.919 0.808 1.00 95.00 175 ALA A CA 1
ATOM 1299 C C . ALA A 1 175 ? -8.190 7.517 0.240 1.00 95.00 175 ALA A C 1
ATOM 1301 O O . ALA A 1 175 ? -9.004 8.041 1.000 1.00 95.00 175 ALA A O 1
ATOM 1302 N N . VAL A 1 176 ? -8.425 7.371 -1.069 1.00 96.19 176 VAL A N 1
ATOM 1303 C CA . VAL A 1 176 ? -9.666 7.805 -1.729 1.00 96.19 176 VAL A CA 1
ATOM 1304 C C . VAL A 1 176 ? -10.873 7.092 -1.125 1.00 96.19 176 VAL A C 1
ATOM 1306 O O . VAL A 1 176 ? -11.854 7.750 -0.792 1.00 96.19 176 VAL A O 1
ATOM 1309 N N . ARG A 1 177 ? -10.799 5.774 -0.906 1.00 97.25 177 ARG A N 1
ATOM 1310 C CA . ARG A 1 177 ? -11.886 5.003 -0.286 1.00 97.25 177 ARG A CA 1
ATOM 1311 C C . ARG A 1 177 ? -12.238 5.527 1.106 1.00 97.25 177 ARG A C 1
ATOM 1313 O O . ARG A 1 177 ? -13.420 5.699 1.393 1.00 97.25 177 ARG A O 1
ATOM 1320 N N . VAL A 1 178 ? -11.240 5.779 1.954 1.00 96.25 178 VAL A N 1
ATOM 1321 C CA . VAL A 1 178 ? -11.451 6.324 3.306 1.00 96.25 178 VAL A CA 1
ATOM 1322 C C . VAL A 1 178 ? -12.091 7.706 3.225 1.00 96.25 178 VAL A C 1
ATOM 1324 O O . VAL A 1 178 ? -13.125 7.920 3.847 1.00 96.25 178 VAL A O 1
ATOM 1327 N N . ILE A 1 179 ? -11.547 8.604 2.397 1.00 96.38 179 ILE A N 1
ATOM 1328 C CA . ILE A 1 179 ? -12.103 9.946 2.171 1.00 96.38 179 ILE A CA 1
ATOM 1329 C C . ILE A 1 179 ? -13.573 9.846 1.747 1.00 96.38 179 ILE A C 1
ATOM 1331 O O . ILE A 1 179 ? -14.436 10.454 2.376 1.00 96.38 179 ILE A O 1
ATOM 1335 N N . SER A 1 180 ? -13.885 9.042 0.728 1.00 96.56 180 SER A N 1
ATOM 1336 C CA . SER A 1 180 ? -15.254 8.867 0.236 1.00 96.56 180 SER A CA 1
ATOM 1337 C C . SER A 1 180 ? -16.200 8.328 1.309 1.00 96.56 180 SER A C 1
ATOM 1339 O O . SER A 1 180 ? -17.314 8.827 1.430 1.00 96.56 180 SER A O 1
ATOM 1341 N N . GLN A 1 181 ? -15.771 7.347 2.108 1.00 96.75 181 GLN A N 1
ATOM 1342 C CA . GLN A 1 181 ? -16.576 6.802 3.207 1.00 96.75 181 GLN A CA 1
ATOM 1343 C C . GLN A 1 181 ? -16.860 7.863 4.276 1.00 96.75 181 GLN A C 1
ATOM 1345 O O . GLN A 1 181 ? -18.002 8.006 4.715 1.00 96.75 181 GLN A O 1
ATOM 1350 N N . THR A 1 182 ? -15.850 8.649 4.646 1.00 95.56 182 THR A N 1
ATOM 1351 C CA . THR A 1 182 ? -15.992 9.731 5.621 1.00 95.56 182 THR A CA 1
ATOM 1352 C C . THR A 1 182 ? -16.940 10.818 5.110 1.00 95.56 182 THR A C 1
ATOM 1354 O O . THR A 1 182 ? -17.873 11.188 5.822 1.00 95.56 182 THR A O 1
ATOM 1357 N N . PHE A 1 183 ? -16.785 11.264 3.858 1.00 94.38 183 PHE A N 1
ATOM 1358 C CA . PHE A 1 183 ? -17.670 12.260 3.239 1.00 94.38 183 PHE A CA 1
ATOM 1359 C C . PHE A 1 183 ? -19.095 11.764 3.014 1.00 94.38 183 PHE A C 1
ATOM 1361 O O . PHE A 1 183 ? -20.028 12.551 3.125 1.00 94.38 183 PHE A O 1
ATOM 1368 N N . TYR A 1 184 ? -19.293 10.471 2.765 1.00 95.88 184 TYR A N 1
ATOM 1369 C CA . TYR A 1 184 ? -20.634 9.902 2.649 1.00 95.88 184 TYR A CA 1
ATOM 1370 C C . TYR A 1 184 ? -21.400 9.943 3.981 1.00 95.88 184 TYR A C 1
ATOM 1372 O O . TYR A 1 184 ? -22.614 10.127 3.998 1.00 95.88 184 TYR A O 1
ATOM 1380 N N . SER A 1 185 ? -20.695 9.799 5.107 1.00 92.62 185 SER A N 1
ATOM 1381 C CA . SER A 1 185 ? -21.288 9.865 6.451 1.00 92.62 185 SER A CA 1
ATOM 1382 C C . SER A 1 185 ? -21.480 11.289 6.994 1.00 92.62 185 SER A C 1
ATOM 1384 O O . SER A 1 185 ? -22.101 11.477 8.040 1.00 92.62 185 SER A O 1
ATOM 1386 N N . LEU A 1 186 ? -20.953 12.300 6.299 1.00 91.50 186 LEU A N 1
ATOM 1387 C CA . LEU A 1 186 ? -20.910 13.684 6.762 1.00 91.50 186 LEU A CA 1
ATOM 1388 C C . LEU A 1 186 ? -22.229 14.416 6.477 1.00 91.50 186 LEU A C 1
ATOM 1390 O O . LEU A 1 186 ? -22.548 14.727 5.334 1.00 91.50 186 LEU A O 1
ATOM 1394 N N . GLN A 1 187 ? -22.964 14.773 7.535 1.00 91.31 187 GLN A N 1
ATOM 1395 C CA . GLN A 1 187 ? -24.093 15.715 7.440 1.00 91.31 187 GLN A CA 1
ATOM 1396 C C . GLN A 1 187 ? -23.651 17.183 7.564 1.00 91.31 187 GLN A C 1
ATOM 1398 O O . GLN A 1 187 ? -24.279 18.074 6.995 1.00 91.31 187 GLN A O 1
ATOM 1403 N N . LYS A 1 188 ? -22.568 17.450 8.305 1.00 93.44 188 LYS A N 1
ATOM 1404 C CA . LYS A 1 188 ? -21.986 18.783 8.510 1.00 93.44 188 LYS A CA 1
ATOM 1405 C C . LYS A 1 188 ? -20.472 18.667 8.621 1.00 93.44 188 LYS A C 1
ATOM 1407 O O . LYS A 1 188 ? -19.994 17.767 9.299 1.00 93.44 188 LYS A O 1
ATOM 1412 N N . LEU A 1 189 ? -19.738 19.593 8.003 1.00 92.19 189 LEU A N 1
ATOM 1413 C CA . LEU A 1 189 ? -18.277 19.628 8.056 1.00 92.19 189 LEU A CA 1
ATOM 1414 C C . LEU A 1 189 ? -17.789 19.859 9.497 1.00 92.19 189 LEU A C 1
ATOM 1416 O O . LEU A 1 189 ? -17.905 20.966 10.025 1.00 92.19 189 LEU A O 1
ATOM 1420 N N . GLU A 1 190 ? -17.279 18.808 10.140 1.00 95.25 190 GLU A N 1
ATOM 1421 C CA . GLU A 1 190 ? -16.690 18.882 11.477 1.00 95.25 190 GLU A CA 1
ATOM 1422 C C . GLU A 1 190 ? -15.152 18.889 11.379 1.00 95.25 190 GLU A C 1
ATOM 1424 O O . GLU A 1 190 ? -14.582 17.943 10.824 1.00 95.25 190 GLU A O 1
ATOM 1429 N N . PRO A 1 191 ? -14.456 19.898 11.938 1.00 94.62 191 PRO A N 1
ATOM 1430 C CA . PRO A 1 191 ? -12.994 19.975 11.894 1.00 94.62 191 PRO A CA 1
ATOM 1431 C C . PRO A 1 191 ? -12.298 18.733 12.465 1.00 94.62 191 PRO A C 1
ATOM 1433 O O . PRO A 1 191 ? -11.320 18.261 11.894 1.00 94.62 191 PRO A O 1
ATOM 1436 N N . THR A 1 192 ? -12.832 18.144 13.539 1.00 94.50 192 THR A N 1
ATOM 1437 C CA . THR A 1 192 ? -12.284 16.936 14.181 1.00 94.50 192 THR A CA 1
ATOM 1438 C C . THR A 1 192 ? -12.212 15.752 13.218 1.00 94.50 192 THR A C 1
ATOM 1440 O O . THR A 1 192 ? -11.239 14.998 13.207 1.00 94.50 192 THR A O 1
ATOM 1443 N N . LEU A 1 193 ? -13.233 15.602 12.372 1.00 94.69 193 LEU A N 1
ATOM 1444 C CA . LEU A 1 193 ? -13.291 14.528 11.391 1.00 94.69 193 LEU A CA 1
ATOM 1445 C C . LEU A 1 193 ? -12.312 14.778 10.242 1.00 94.69 193 LEU A C 1
ATOM 1447 O O . LEU A 1 193 ? -11.635 13.857 9.803 1.00 94.69 193 LEU A O 1
ATOM 1451 N N . ILE A 1 194 ? -12.179 16.027 9.791 1.00 94.88 194 ILE A N 1
ATOM 1452 C CA . ILE A 1 194 ? -11.181 16.390 8.775 1.00 94.88 194 ILE A CA 1
ATOM 1453 C C . ILE A 1 194 ? -9.756 16.184 9.305 1.00 94.88 194 ILE A C 1
ATOM 1455 O O . ILE A 1 194 ? -8.891 15.714 8.565 1.00 94.88 194 ILE A O 1
ATOM 1459 N N . ALA A 1 195 ? -9.516 16.445 10.593 1.00 93.44 195 ALA A N 1
ATOM 1460 C CA . ALA A 1 195 ? -8.236 16.164 11.238 1.00 93.44 195 ALA A CA 1
ATOM 1461 C C . ALA A 1 195 ? -7.911 14.661 11.245 1.00 93.44 195 ALA A C 1
ATOM 1463 O O . ALA A 1 195 ? -6.764 14.291 10.992 1.00 93.44 195 ALA A O 1
ATOM 1464 N N . SER A 1 196 ? -8.901 13.790 11.474 1.00 95.25 196 SER A N 1
ATOM 1465 C CA . SER A 1 196 ? -8.680 12.337 11.524 1.00 95.25 196 SER A CA 1
ATOM 1466 C C . SER A 1 196 ? -8.360 11.723 10.157 1.00 95.25 196 SER A C 1
ATOM 1468 O O . SER A 1 196 ? -7.586 10.768 10.090 1.00 95.25 196 SER A O 1
ATOM 1470 N N . ILE A 1 197 ? -8.880 12.301 9.066 1.00 95.75 197 ILE A N 1
ATOM 1471 C CA . ILE A 1 197 ? -8.565 11.889 7.685 1.00 95.75 197 ILE A CA 1
ATOM 1472 C C . ILE A 1 197 ? -7.462 12.727 7.021 1.00 95.75 197 ILE A C 1
ATOM 1474 O O . ILE A 1 197 ? -7.210 12.590 5.818 1.00 95.75 197 ILE A O 1
ATOM 1478 N N . LYS A 1 198 ? -6.786 13.600 7.779 1.00 93.25 198 LYS A N 1
ATOM 1479 C CA . LYS A 1 198 ? -5.692 14.445 7.275 1.00 93.25 198 LYS A CA 1
ATOM 1480 C C . LYS A 1 198 ? -4.613 13.643 6.526 1.00 93.25 198 LYS A C 1
ATOM 1482 O O . LYS A 1 198 ? -4.224 14.093 5.447 1.00 93.25 198 LYS A O 1
ATOM 1487 N N . PRO A 1 199 ? -4.145 12.467 7.000 1.00 92.12 199 PRO A N 1
ATOM 1488 C CA . PRO A 1 199 ? -3.125 11.693 6.285 1.00 92.12 199 PRO A CA 1
ATOM 1489 C C . PRO A 1 199 ? -3.570 11.247 4.885 1.00 92.12 199 PRO A C 1
ATOM 1491 O O . PRO A 1 199 ? -2.790 11.277 3.933 1.00 92.12 199 PRO A O 1
ATOM 1494 N N . GLN A 1 200 ? -4.836 10.858 4.742 1.00 95.00 200 GLN A N 1
ATOM 1495 C CA . GLN A 1 200 ? -5.419 10.408 3.482 1.00 95.00 200 GLN A CA 1
ATOM 1496 C C . GLN A 1 200 ? -5.608 11.590 2.530 1.00 95.00 200 GLN A C 1
ATOM 1498 O O . GLN A 1 200 ? -5.245 11.490 1.358 1.00 95.00 200 GLN A O 1
ATOM 1503 N N . LEU A 1 201 ? -6.104 12.725 3.038 1.00 95.00 201 LEU A N 1
ATOM 1504 C CA . LEU A 1 201 ? -6.228 13.967 2.267 1.00 95.00 201 LEU A CA 1
ATOM 1505 C C . LEU A 1 201 ? -4.865 14.440 1.753 1.00 95.00 201 LEU A C 1
ATOM 1507 O O . LEU A 1 201 ? -4.745 14.803 0.585 1.00 95.00 201 LEU A O 1
ATOM 1511 N N . TYR A 1 202 ? -3.829 14.368 2.590 1.00 93.88 202 TYR A N 1
ATOM 1512 C CA . TYR A 1 202 ? -2.460 14.709 2.211 1.00 93.88 202 TYR A CA 1
ATOM 1513 C C . TYR A 1 202 ? -1.891 13.780 1.128 1.00 93.88 202 TYR A C 1
ATOM 1515 O O . TYR A 1 202 ? -1.282 14.254 0.167 1.00 93.88 202 TYR A O 1
ATOM 1523 N N . CYS A 1 203 ? -2.120 12.467 1.244 1.00 92.81 203 CYS A N 1
ATOM 1524 C CA . CYS A 1 203 ? -1.719 11.476 0.240 1.00 92.81 203 CYS A CA 1
ATOM 1525 C C . CYS A 1 203 ? -2.325 11.796 -1.137 1.00 92.81 203 CYS A C 1
ATOM 1527 O O . CYS A 1 203 ? -1.598 11.913 -2.126 1.00 92.81 203 CYS A O 1
ATOM 1529 N N . VAL A 1 204 ? -3.645 12.009 -1.194 1.00 95.31 204 VAL A N 1
ATOM 1530 C CA . VAL A 1 204 ? -4.347 12.325 -2.448 1.00 95.31 204 VAL A CA 1
ATOM 1531 C C . VAL A 1 204 ? -3.933 13.693 -2.989 1.00 95.31 204 VAL A C 1
ATOM 1533 O O . VAL A 1 204 ? -3.717 13.820 -4.192 1.00 95.31 204 VAL A O 1
ATOM 1536 N N . HIS A 1 205 ? -3.760 14.698 -2.126 1.00 94.94 205 HIS A N 1
ATOM 1537 C CA . HIS A 1 205 ? -3.289 16.032 -2.519 1.00 94.94 205 HIS A CA 1
ATOM 1538 C C . HIS A 1 205 ? -1.893 15.985 -3.150 1.00 94.94 205 HIS A C 1
ATOM 1540 O O . HIS A 1 205 ? -1.698 16.494 -4.254 1.00 94.94 205 HIS A O 1
ATOM 1546 N N . THR A 1 206 ? -0.946 15.305 -2.501 1.00 92.56 206 THR A N 1
ATOM 1547 C CA . THR A 1 206 ? 0.435 15.157 -2.986 1.00 92.56 206 THR A CA 1
ATOM 1548 C C . THR A 1 206 ? 0.477 14.399 -4.313 1.00 92.56 206 THR A C 1
ATOM 1550 O O . THR A 1 206 ? 1.182 14.794 -5.249 1.00 92.56 206 THR A O 1
ATOM 1553 N N . PHE A 1 207 ? -0.312 13.329 -4.430 1.00 93.69 207 PHE A N 1
ATOM 1554 C CA . PHE A 1 207 ? -0.450 12.578 -5.674 1.00 93.69 207 PHE A CA 1
ATOM 1555 C C . PHE A 1 207 ? -1.032 13.445 -6.798 1.00 93.69 207 PHE A C 1
ATOM 1557 O O . PHE A 1 207 ? -0.485 13.460 -7.901 1.00 93.69 207 PHE A O 1
ATOM 1564 N N . ALA A 1 208 ? -2.102 14.194 -6.523 1.00 94.81 208 ALA A N 1
ATOM 1565 C CA . ALA A 1 208 ? -2.760 15.048 -7.505 1.00 94.81 208 ALA A CA 1
ATOM 1566 C C . ALA A 1 208 ? -1.826 16.156 -8.010 1.00 94.81 208 ALA A C 1
ATOM 1568 O O . ALA A 1 208 ? -1.663 16.303 -9.221 1.00 94.81 208 ALA A O 1
ATOM 1569 N N . LEU A 1 209 ? -1.145 16.851 -7.094 1.00 92.88 209 LEU A N 1
ATOM 1570 C CA . LEU A 1 209 ? -0.207 17.931 -7.406 1.00 92.88 209 LEU A CA 1
ATOM 1571 C C . LEU A 1 209 ? 0.984 17.447 -8.244 1.00 92.88 209 LEU A C 1
ATOM 1573 O O . LEU A 1 209 ? 1.423 18.119 -9.176 1.00 92.88 209 LEU A O 1
ATOM 1577 N N . SER A 1 210 ? 1.517 16.271 -7.914 1.00 92.31 210 SER A N 1
ATOM 1578 C CA . SER A 1 210 ? 2.668 15.708 -8.623 1.00 92.31 210 SER A CA 1
ATOM 1579 C C . SER A 1 210 ? 2.284 15.098 -9.977 1.00 92.31 210 SER A C 1
ATOM 1581 O O . SER A 1 210 ? 3.039 15.203 -10.945 1.00 92.31 210 SER A O 1
ATOM 1583 N N . SER A 1 211 ? 1.075 14.545 -10.090 1.00 92.12 211 SER A N 1
ATOM 1584 C CA . SER A 1 211 ? 0.535 14.011 -11.346 1.00 92.12 211 SER A CA 1
ATOM 1585 C C . SER A 1 211 ? 0.112 15.108 -12.327 1.00 92.12 211 SER A C 1
ATOM 1587 O O . SER A 1 211 ? 0.260 14.928 -13.535 1.00 92.12 211 SER A O 1
ATOM 1589 N N . SER A 1 212 ? -0.369 16.259 -11.840 1.00 93.06 212 SER A N 1
ATOM 1590 C CA . SER A 1 212 ? -0.800 17.381 -12.689 1.00 93.06 212 SER A CA 1
ATOM 1591 C C . SER A 1 212 ? 0.352 18.111 -13.385 1.00 93.06 212 SER A C 1
ATOM 1593 O O . SER A 1 212 ? 0.106 18.919 -14.276 1.00 93.06 212 SER A O 1
ATOM 1595 N N . ALA A 1 213 ? 1.606 17.835 -13.009 1.00 87.12 213 ALA A N 1
ATOM 1596 C CA . ALA A 1 213 ? 2.783 18.428 -13.645 1.00 87.12 213 ALA A CA 1
ATOM 1597 C C . ALA A 1 213 ? 3.009 17.941 -15.091 1.00 87.12 213 ALA A C 1
ATOM 1599 O O . ALA A 1 213 ? 3.750 18.573 -15.841 1.00 87.12 213 ALA A O 1
ATOM 1600 N N . SER A 1 214 ? 2.388 16.825 -15.492 1.00 85.44 214 SER A N 1
ATOM 1601 C CA . SER A 1 214 ? 2.453 16.311 -16.863 1.00 85.44 214 SER A CA 1
ATOM 1602 C C . SER A 1 214 ? 1.233 16.753 -17.664 1.00 85.44 214 SER A C 1
ATOM 1604 O O . SER A 1 214 ? 0.123 16.503 -17.204 1.00 85.44 214 SER A O 1
ATOM 1606 N N . PRO A 1 215 ? 1.380 17.346 -18.860 1.00 81.75 215 PRO A N 1
ATOM 1607 C CA . PRO A 1 215 ? 0.242 17.675 -19.711 1.00 81.75 215 PRO A CA 1
ATOM 1608 C C . PRO A 1 215 ? -0.481 16.395 -20.160 1.00 81.75 215 PRO A C 1
ATOM 1610 O O . PRO A 1 215 ? 0.083 15.550 -20.851 1.00 81.75 215 PRO A O 1
ATOM 1613 N N . GLY A 1 216 ? -1.747 16.251 -19.774 1.00 85.75 216 GLY A N 1
ATOM 1614 C CA . GLY A 1 216 ? -2.573 15.088 -20.089 1.00 85.75 216 GLY A CA 1
ATOM 1615 C C . GLY A 1 216 ? -4.065 15.378 -19.912 1.00 85.75 216 GLY A C 1
ATOM 1616 O O . GLY A 1 216 ? -4.428 16.396 -19.329 1.00 85.75 216 GLY A O 1
ATOM 1617 N N . PRO A 1 217 ? -4.957 14.489 -20.378 1.00 88.00 217 PRO A N 1
ATOM 1618 C CA . PRO A 1 217 ? -6.406 14.718 -20.349 1.00 88.00 217 PRO A CA 1
ATOM 1619 C C . PRO A 1 217 ? -6.994 14.798 -18.930 1.00 88.00 217 PRO A C 1
ATOM 1621 O O . PRO A 1 217 ? -8.111 15.271 -18.750 1.00 88.00 217 PRO A O 1
ATOM 1624 N N . HIS A 1 218 ? -6.254 14.338 -17.917 1.00 87.75 218 HIS A N 1
ATOM 1625 C CA . HIS A 1 218 ? -6.698 14.294 -16.522 1.00 87.75 218 HIS A CA 1
ATOM 1626 C C . HIS A 1 218 ? -6.102 15.408 -15.648 1.00 87.75 218 HIS A C 1
ATOM 1628 O O . HIS A 1 218 ? -6.374 15.441 -14.449 1.00 87.75 218 HIS A O 1
ATOM 1634 N N . THR A 1 219 ? -5.295 16.317 -16.207 1.00 90.50 219 THR A N 1
ATOM 1635 C CA . THR A 1 219 ? -4.624 17.372 -15.426 1.00 90.50 219 THR A CA 1
ATOM 1636 C C . THR A 1 219 ? -5.609 18.302 -14.746 1.00 90.50 219 THR A C 1
ATOM 1638 O O . THR A 1 219 ? -5.454 18.578 -13.561 1.00 90.50 219 THR A O 1
ATOM 1641 N N . THR A 1 220 ? -6.644 18.729 -15.469 1.00 94.88 220 THR A N 1
ATOM 1642 C CA . THR A 1 220 ? -7.679 19.624 -14.948 1.00 94.88 220 THR A CA 1
ATOM 1643 C C . THR A 1 220 ? -8.398 18.993 -13.762 1.00 94.88 220 THR A C 1
ATOM 1645 O O . THR A 1 220 ? -8.461 19.601 -12.701 1.00 94.88 220 THR A O 1
ATOM 1648 N N . ALA A 1 221 ? -8.832 17.735 -13.888 1.00 95.00 221 ALA A N 1
ATOM 1649 C CA . ALA A 1 221 ? -9.508 17.024 -12.804 1.00 95.00 221 ALA A CA 1
ATOM 1650 C C . ALA A 1 221 ? -8.605 16.851 -11.568 1.00 95.00 221 ALA A C 1
ATOM 1652 O O . ALA A 1 221 ? -9.048 17.040 -10.439 1.00 95.00 221 ALA A O 1
ATOM 1653 N N . LEU A 1 222 ? -7.323 16.524 -11.759 1.00 94.62 222 LEU A N 1
ATOM 1654 C CA . LEU A 1 222 ? -6.371 16.400 -10.649 1.00 94.62 222 LEU A CA 1
ATOM 1655 C C . LEU A 1 222 ? -6.108 17.749 -9.970 1.00 94.62 222 LEU A C 1
ATOM 1657 O O . LEU A 1 222 ? -6.035 17.815 -8.744 1.00 94.62 222 LEU A O 1
ATOM 1661 N N . GLN A 1 223 ? -6.015 18.829 -10.743 1.00 95.38 223 GLN A N 1
ATOM 1662 C CA . GLN A 1 223 ? -5.859 20.179 -10.212 1.00 95.38 223 GLN A CA 1
ATOM 1663 C C . GLN A 1 223 ? -7.099 20.625 -9.425 1.00 95.38 223 GLN A C 1
ATOM 1665 O O . GLN A 1 223 ? -6.960 21.201 -8.347 1.00 95.38 223 GLN A O 1
ATOM 1670 N N . GLU A 1 224 ? -8.300 20.311 -9.915 1.00 96.00 224 GLU A N 1
ATOM 1671 C CA . GLU A 1 224 ? -9.562 20.553 -9.210 1.00 96.00 224 GLU A CA 1
ATOM 1672 C C . GLU A 1 224 ? -9.637 19.767 -7.897 1.00 96.00 224 GLU A C 1
ATOM 1674 O O . GLU A 1 224 ? -9.970 20.344 -6.863 1.00 96.00 224 GLU A O 1
ATOM 1679 N N . ILE A 1 225 ? -9.257 18.483 -7.900 1.00 95.44 225 ILE A N 1
ATOM 1680 C CA . ILE A 1 225 ? -9.178 17.662 -6.681 1.00 95.44 225 ILE A CA 1
ATOM 1681 C C . ILE A 1 225 ? -8.179 18.273 -5.688 1.00 95.44 225 ILE A C 1
ATOM 1683 O O . ILE A 1 225 ? -8.496 18.423 -4.507 1.00 95.44 225 ILE A O 1
ATOM 1687 N N . GLY A 1 226 ? -6.989 18.665 -6.154 1.00 94.56 226 GLY A N 1
ATOM 1688 C CA . GLY A 1 226 ? -5.975 19.314 -5.321 1.00 94.56 226 GLY A CA 1
ATOM 1689 C C . GLY A 1 226 ? -6.470 20.628 -4.709 1.00 94.56 226 GLY A C 1
ATOM 1690 O O . GLY A 1 226 ? -6.289 20.855 -3.511 1.00 94.56 226 GLY A O 1
ATOM 1691 N N . GLY A 1 227 ? -7.150 21.458 -5.501 1.00 95.62 227 GLY A N 1
ATOM 1692 C CA . GLY A 1 227 ? -7.757 22.709 -5.048 1.00 95.62 227 GLY A CA 1
ATOM 1693 C C . GLY A 1 227 ? -8.901 22.490 -4.057 1.00 95.62 227 GLY A C 1
ATOM 1694 O O . GLY A 1 227 ? -8.964 23.171 -3.034 1.00 95.62 227 GLY A O 1
ATOM 1695 N N . LEU A 1 228 ? -9.766 21.499 -4.290 1.00 95.75 228 LEU A N 1
ATOM 1696 C CA . LEU A 1 228 ? -10.862 21.159 -3.380 1.00 95.75 228 LEU A CA 1
ATOM 1697 C C . LEU A 1 228 ? -10.337 20.720 -2.009 1.00 95.75 228 LEU A C 1
ATOM 1699 O O . LEU A 1 228 ? -10.853 21.167 -0.986 1.00 95.75 228 LEU A O 1
ATOM 1703 N N . ILE A 1 229 ? -9.286 19.895 -1.976 1.00 95.62 229 ILE A N 1
ATOM 1704 C CA . ILE A 1 229 ? -8.645 19.479 -0.721 1.00 95.62 229 ILE A CA 1
ATOM 1705 C C . ILE A 1 229 ? -8.043 20.690 0.011 1.00 95.62 229 ILE A C 1
ATOM 1707 O O . ILE A 1 229 ? -8.138 20.775 1.233 1.00 95.62 229 ILE A O 1
ATOM 1711 N N . GLN A 1 230 ? -7.476 21.668 -0.700 1.00 94.56 230 GLN A N 1
ATOM 1712 C CA . GLN A 1 230 ? -6.983 22.902 -0.075 1.00 94.56 230 GLN A CA 1
ATOM 1713 C C . GLN A 1 230 ? -8.116 23.748 0.515 1.00 94.56 230 GLN A C 1
ATOM 1715 O O . GLN A 1 230 ? -8.010 24.180 1.663 1.00 94.56 230 GLN A O 1
ATOM 1720 N N . VAL A 1 231 ? -9.209 23.949 -0.230 1.00 95.88 231 VAL A N 1
ATOM 1721 C CA . VAL A 1 231 ? -10.396 24.677 0.255 1.00 95.88 231 VAL A CA 1
ATOM 1722 C C . VAL A 1 231 ? -10.966 23.998 1.496 1.00 95.88 231 VAL A C 1
ATOM 1724 O O . VAL A 1 231 ? -11.265 24.671 2.478 1.00 95.88 231 VAL A O 1
ATOM 1727 N N . LEU A 1 232 ? -11.049 22.668 1.489 1.00 94.69 232 LEU A N 1
ATOM 1728 C CA . LEU A 1 232 ? -11.470 21.879 2.642 1.00 94.69 232 LEU A CA 1
ATOM 1729 C C . LEU A 1 232 ? -10.597 22.153 3.877 1.00 94.69 232 LEU A C 1
ATOM 1731 O O . LEU A 1 232 ? -11.129 22.328 4.975 1.00 94.69 232 LEU A O 1
ATOM 1735 N N . GLY A 1 233 ? -9.277 22.223 3.696 1.00 93.38 233 GLY A N 1
ATOM 1736 C CA . GLY A 1 233 ? -8.339 22.570 4.763 1.00 93.38 233 GLY A CA 1
ATOM 1737 C C . GLY A 1 233 ? -8.588 23.969 5.321 1.00 93.38 233 GLY A C 1
ATOM 1738 O O . GLY A 1 233 ? -8.752 24.127 6.529 1.00 93.38 233 GLY A O 1
ATOM 1739 N N . VAL A 1 234 ? -8.721 24.969 4.443 1.00 94.62 234 VAL A N 1
ATOM 1740 C CA . VAL A 1 234 ? -9.002 26.363 4.831 1.00 94.62 234 VAL A CA 1
ATOM 1741 C C . VAL A 1 234 ? -10.327 26.479 5.588 1.00 94.62 234 VAL A C 1
ATOM 1743 O O . VAL A 1 234 ? -10.368 27.092 6.652 1.00 94.62 234 VAL A O 1
ATOM 1746 N N . LEU A 1 235 ? -11.397 25.853 5.090 1.00 94.94 235 LEU A N 1
ATOM 1747 C CA . LEU A 1 235 ? -12.718 25.879 5.731 1.00 94.94 235 LEU A CA 1
ATOM 1748 C C . LEU A 1 235 ? -12.735 25.166 7.088 1.00 94.94 235 LEU A C 1
ATOM 1750 O O . LEU A 1 235 ? -13.519 25.536 7.959 1.00 94.94 235 LEU A O 1
ATOM 1754 N N . SER A 1 236 ? -11.879 24.160 7.273 1.00 93.50 236 SER A N 1
ATOM 1755 C CA . SER A 1 236 ? -11.775 23.413 8.532 1.00 93.50 236 SER A CA 1
ATOM 1756 C C . SER A 1 236 ? -10.781 24.030 9.519 1.00 93.50 236 SER A C 1
ATOM 1758 O O . SER A 1 236 ? -10.694 23.559 10.650 1.00 93.50 236 SER A O 1
ATOM 1760 N N . GLY A 1 237 ? -10.013 25.045 9.106 1.00 92.81 237 GLY A N 1
ATOM 1761 C CA . GLY A 1 237 ? -8.896 25.584 9.888 1.00 92.81 237 GLY A CA 1
ATOM 1762 C C . GLY A 1 237 ? -7.721 24.608 10.032 1.00 92.81 237 GLY A C 1
ATOM 1763 O O . GLY A 1 237 ? -6.969 24.698 10.997 1.00 92.81 237 GLY A O 1
ATOM 1764 N N . ILE A 1 238 ? -7.578 23.650 9.109 1.00 90.69 238 ILE A N 1
ATOM 1765 C CA . ILE A 1 238 ? -6.543 22.610 9.137 1.00 90.69 238 ILE A CA 1
ATOM 1766 C C . ILE A 1 238 ? -5.634 22.771 7.925 1.00 90.69 238 ILE A C 1
ATOM 1768 O O . ILE A 1 238 ? -6.060 22.668 6.775 1.00 90.69 238 ILE A O 1
ATOM 1772 N N . GLU A 1 239 ? -4.342 22.941 8.174 1.00 89.44 239 GLU A N 1
ATOM 1773 C CA . GLU A 1 239 ? -3.342 22.995 7.113 1.00 89.44 239 GLU A CA 1
ATOM 1774 C C . GLU A 1 239 ? -3.065 21.583 6.575 1.00 89.44 239 GLU A C 1
ATOM 1776 O O . GLU A 1 239 ? -2.359 20.783 7.194 1.00 89.44 239 GLU A O 1
ATOM 1781 N N . ILE A 1 240 ? -3.663 21.255 5.426 1.00 86.25 240 ILE A N 1
ATOM 1782 C CA . ILE A 1 240 ? -3.481 19.959 4.750 1.00 86.25 240 ILE A CA 1
ATOM 1783 C C . ILE A 1 240 ? -2.220 19.959 3.879 1.00 86.25 240 ILE A C 1
ATOM 1785 O O . ILE A 1 240 ? -1.592 18.923 3.732 1.00 86.25 240 ILE A O 1
ATOM 1789 N N . ALA A 1 241 ? -1.825 21.106 3.317 1.00 75.06 241 ALA A N 1
ATOM 1790 C CA . ALA A 1 241 ? -0.695 21.195 2.385 1.00 75.06 241 ALA A CA 1
ATOM 1791 C C . ALA A 1 241 ? 0.684 21.071 3.058 1.00 75.06 241 ALA A C 1
ATOM 1793 O O . ALA A 1 241 ? 1.687 20.865 2.375 1.00 75.06 241 ALA A O 1
ATOM 1794 N N . GLN A 1 242 ? 0.746 21.196 4.383 1.00 72.94 242 GLN A N 1
ATOM 1795 C CA . GLN A 1 242 ? 1.967 20.940 5.128 1.00 72.94 242 GLN A CA 1
ATOM 1796 C C . GLN A 1 242 ? 2.036 19.453 5.461 1.00 72.94 242 GLN A C 1
ATOM 1798 O O . GLN A 1 242 ? 1.068 18.877 5.971 1.00 72.94 242 GLN A O 1
ATOM 1803 N N . ALA A 1 243 ? 3.196 18.845 5.189 1.00 63.06 243 ALA A N 1
ATOM 1804 C CA . ALA A 1 243 ? 3.529 17.552 5.773 1.00 63.06 243 ALA A CA 1
ATOM 1805 C C . ALA A 1 243 ? 3.225 17.621 7.280 1.00 63.06 243 ALA A C 1
ATOM 1807 O O . ALA A 1 243 ? 3.404 18.694 7.861 1.00 63.06 243 ALA A O 1
ATOM 1808 N N . PRO A 1 244 ? 2.713 16.549 7.905 1.00 61.03 244 PRO A N 1
ATOM 1809 C CA . PRO A 1 244 ? 2.407 16.559 9.330 1.00 61.03 244 PRO A CA 1
ATOM 1810 C C . PRO A 1 244 ? 3.667 16.971 10.103 1.00 61.03 244 PRO A C 1
ATOM 1812 O O . PRO A 1 244 ? 4.597 16.183 10.243 1.00 61.03 244 PRO A O 1
ATOM 1815 N N . SER A 1 245 ? 3.729 18.242 10.512 1.00 50.72 245 SER A N 1
ATOM 1816 C CA . SER A 1 245 ? 4.863 18.791 11.244 1.00 50.72 245 SER A CA 1
ATOM 1817 C C . SER A 1 245 ? 4.918 18.085 12.586 1.00 50.72 245 SER A C 1
ATOM 1819 O O . SER A 1 245 ? 3.993 18.175 13.393 1.00 50.72 245 SER A O 1
ATOM 1821 N N . ALA A 1 246 ? 5.998 17.340 12.778 1.00 49.75 246 ALA A N 1
ATOM 1822 C CA . ALA A 1 246 ? 6.356 16.686 14.018 1.00 49.75 246 ALA A CA 1
ATOM 1823 C C . ALA A 1 246 ? 6.626 17.745 15.102 1.00 49.75 246 ALA A C 1
ATOM 1825 O O . ALA A 1 246 ? 7.764 18.145 15.321 1.00 49.75 246 ALA A O 1
ATOM 1826 N N . GLU A 1 247 ? 5.586 18.231 15.783 1.00 50.72 247 GLU A N 1
ATOM 1827 C CA . GLU A 1 247 ? 5.745 19.062 16.990 1.00 50.72 247 GLU A CA 1
ATOM 1828 C C . GLU A 1 247 ? 5.962 18.230 18.268 1.00 50.72 247 GLU A C 1
ATOM 1830 O O . GLU A 1 247 ? 5.976 18.756 19.375 1.00 50.72 247 GLU A O 1
ATOM 1835 N N . SER A 1 248 ? 6.217 16.927 18.149 1.00 45.41 248 SER A N 1
ATOM 1836 C CA . SER A 1 248 ? 6.760 16.135 19.255 1.00 45.41 248 SER A CA 1
ATOM 1837 C C . SER A 1 248 ? 7.608 14.982 18.719 1.00 45.41 248 SER A C 1
ATOM 1839 O O . SER A 1 248 ? 7.103 14.119 18.016 1.00 45.41 248 SER A O 1
ATOM 1841 N N . GLU A 1 249 ? 8.890 14.992 19.095 1.00 50.59 249 GLU A N 1
ATOM 1842 C CA . GLU A 1 249 ? 9.925 13.964 18.881 1.00 50.59 249 GLU A CA 1
ATOM 1843 C C . GLU A 1 249 ? 10.675 13.938 17.523 1.00 50.59 249 GLU A C 1
ATOM 1845 O O . GLU A 1 249 ? 10.092 14.096 16.449 1.00 50.59 249 GLU A O 1
ATOM 1850 N N . PRO A 1 250 ? 12.007 13.699 17.544 1.00 45.31 250 PRO A N 1
ATOM 1851 C CA . PRO A 1 250 ? 12.839 13.648 16.350 1.00 45.31 250 PRO A CA 1
ATOM 1852 C C . PRO A 1 250 ? 12.704 12.273 15.680 1.00 45.31 250 PRO A C 1
ATOM 1854 O O . PRO A 1 250 ? 13.442 11.338 15.994 1.00 45.31 250 PRO A O 1
ATOM 1857 N N . GLN A 1 251 ? 11.772 12.123 14.737 1.00 46.72 251 GLN A N 1
ATOM 1858 C CA . GLN A 1 251 ? 11.692 10.922 13.902 1.00 46.72 251 GLN A CA 1
ATOM 1859 C C . GLN A 1 251 ? 11.787 11.238 12.408 1.00 46.72 251 GLN A C 1
ATOM 1861 O O . GLN A 1 251 ? 10.865 11.730 11.770 1.00 46.72 251 GLN A O 1
ATOM 1866 N N . ASP A 1 252 ? 12.903 10.797 11.834 1.00 52.78 252 ASP A N 1
ATOM 1867 C CA . ASP A 1 252 ? 13.282 10.735 10.413 1.00 52.78 252 ASP A CA 1
ATOM 1868 C C . ASP A 1 252 ? 12.297 9.945 9.505 1.00 52.78 252 ASP A C 1
ATOM 1870 O O . ASP A 1 252 ? 12.599 9.613 8.361 1.00 52.78 252 ASP A O 1
ATOM 1874 N N . LYS A 1 253 ? 11.118 9.565 10.014 1.00 53.34 253 LYS A N 1
ATOM 1875 C CA . LYS A 1 253 ? 10.170 8.650 9.358 1.00 53.34 253 LYS A CA 1
ATOM 1876 C C . LYS A 1 253 ? 9.060 9.369 8.591 1.00 53.34 253 LYS A C 1
ATOM 1878 O O . LYS A 1 253 ? 8.587 8.832 7.591 1.00 53.34 253 LYS A O 1
ATOM 1883 N N . ASP A 1 254 ? 8.696 10.588 8.983 1.00 45.44 254 ASP A N 1
ATOM 1884 C CA . ASP A 1 254 ? 7.524 11.268 8.413 1.00 45.44 254 ASP A CA 1
ATOM 1885 C C . ASP A 1 254 ? 7.840 12.069 7.140 1.00 45.44 254 ASP A C 1
ATOM 1887 O O . ASP A 1 254 ? 7.034 12.101 6.208 1.00 45.44 254 ASP A O 1
ATOM 1891 N N . ALA A 1 255 ? 9.060 12.601 7.003 1.00 51.59 255 ALA A N 1
ATOM 1892 C CA . ALA A 1 255 ? 9.528 13.182 5.737 1.00 51.59 255 ALA A CA 1
ATOM 1893 C C . ALA A 1 255 ? 9.597 12.129 4.610 1.00 51.59 255 ALA A C 1
ATOM 1895 O O . ALA A 1 255 ? 9.351 12.424 3.438 1.00 51.59 255 ALA A O 1
ATOM 1896 N N . VAL A 1 256 ? 9.863 10.870 4.974 1.00 55.41 256 VAL A N 1
ATOM 1897 C CA . VAL A 1 256 ? 9.860 9.726 4.052 1.00 55.41 256 VAL A CA 1
ATOM 1898 C C . VAL A 1 256 ? 8.438 9.386 3.592 1.00 55.41 256 VAL A C 1
ATOM 1900 O O . VAL A 1 256 ? 8.257 8.942 2.458 1.00 55.41 256 VAL A O 1
ATOM 1903 N N . ALA A 1 257 ? 7.420 9.635 4.422 1.00 58.16 257 ALA A N 1
ATOM 1904 C CA . ALA A 1 257 ? 6.025 9.388 4.067 1.00 58.16 257 ALA A CA 1
ATOM 1905 C C . ALA A 1 257 ? 5.517 10.375 3.003 1.00 58.16 257 ALA A C 1
ATOM 1907 O O . ALA A 1 257 ? 4.855 9.956 2.058 1.00 58.16 257 ALA A O 1
ATOM 1908 N N . ALA A 1 258 ? 5.886 11.657 3.083 1.00 58.59 258 ALA A N 1
ATOM 1909 C CA . ALA A 1 258 ? 5.560 12.644 2.048 1.00 58.59 258 ALA A CA 1
ATOM 1910 C C . ALA A 1 258 ? 6.164 12.288 0.680 1.00 58.59 258 ALA A C 1
ATOM 1912 O O . ALA A 1 258 ? 5.469 12.279 -0.338 1.00 58.59 258 ALA A O 1
ATOM 1913 N N . ALA A 1 259 ? 7.441 11.899 0.666 1.00 65.25 259 ALA A N 1
ATOM 1914 C CA . ALA A 1 259 ? 8.127 11.439 -0.541 1.00 65.25 259 ALA A CA 1
ATOM 1915 C C . ALA A 1 259 ? 7.572 10.109 -1.092 1.00 65.25 259 ALA A C 1
ATOM 1917 O O . ALA A 1 259 ? 7.840 9.756 -2.240 1.00 65.25 259 ALA A O 1
ATOM 1918 N N . ALA A 1 260 ? 6.804 9.352 -0.301 1.00 74.94 260 ALA A N 1
ATOM 1919 C CA . ALA A 1 260 ? 6.245 8.077 -0.737 1.00 74.94 260 ALA A CA 1
ATOM 1920 C C . ALA A 1 260 ? 5.074 8.236 -1.720 1.00 74.94 260 ALA A C 1
ATOM 1922 O O . ALA A 1 260 ? 4.820 7.309 -2.492 1.00 74.94 260 ALA A O 1
ATOM 1923 N N . TYR A 1 261 ? 4.385 9.385 -1.709 1.00 83.69 261 TYR A N 1
ATOM 1924 C CA . TYR A 1 261 ? 3.186 9.629 -2.526 1.00 83.69 261 TYR A CA 1
ATOM 1925 C C . TYR A 1 261 ? 3.429 10.516 -3.748 1.00 83.69 261 TYR A C 1
ATOM 1927 O O . TYR A 1 261 ? 2.560 10.636 -4.613 1.00 83.69 261 TYR A O 1
ATOM 1935 N N . THR A 1 262 ? 4.610 11.124 -3.844 1.00 89.38 262 THR A N 1
ATOM 1936 C CA . THR A 1 262 ? 4.994 11.928 -5.003 1.00 89.38 262 THR A CA 1
ATOM 1937 C C . THR A 1 262 ? 5.264 11.037 -6.210 1.00 89.38 262 THR A C 1
ATOM 1939 O O . THR A 1 262 ? 6.086 10.120 -6.145 1.00 89.38 262 THR A O 1
ATOM 1942 N N . VAL A 1 263 ? 4.617 11.337 -7.336 1.00 92.25 263 VAL A N 1
ATOM 1943 C CA . VAL A 1 263 ? 4.966 10.757 -8.636 1.00 92.25 263 VAL A CA 1
ATOM 1944 C C . VAL A 1 263 ? 5.765 11.739 -9.472 1.00 92.25 263 VAL A C 1
ATOM 1946 O O . VAL A 1 263 ? 5.577 12.947 -9.420 1.00 92.25 263 VAL A O 1
ATOM 1949 N N . HIS A 1 264 ? 6.667 11.208 -10.280 1.00 92.44 264 HIS A N 1
ATOM 1950 C CA . HIS A 1 264 ? 7.516 11.994 -11.156 1.00 92.44 264 HIS A CA 1
ATOM 1951 C C . HIS A 1 264 ? 7.174 11.646 -12.604 1.00 92.44 264 HIS A C 1
ATOM 1953 O O . HIS A 1 264 ? 7.588 10.582 -13.083 1.00 92.44 264 HIS A O 1
ATOM 1959 N N . PRO A 1 265 ? 6.383 12.481 -13.296 1.00 91.81 265 PRO A N 1
ATOM 1960 C CA . PRO A 1 265 ? 6.112 12.271 -14.708 1.00 91.81 265 PRO A CA 1
ATOM 1961 C C . PRO A 1 265 ? 7.354 12.526 -15.564 1.00 91.81 265 PRO A C 1
ATOM 1963 O O . PRO A 1 265 ? 8.184 13.380 -15.249 1.00 91.81 265 PRO A O 1
ATOM 1966 N N . CYS A 1 266 ? 7.467 11.806 -16.677 1.00 92.88 266 CYS A N 1
ATOM 1967 C CA . CYS A 1 266 ? 8.388 12.182 -17.741 1.00 92.88 266 CYS A CA 1
ATOM 1968 C C . CYS A 1 266 ? 7.835 13.396 -18.501 1.00 92.88 266 CYS A C 1
ATOM 1970 O O . CYS A 1 266 ? 6.648 13.446 -18.808 1.00 92.88 266 CYS A O 1
ATOM 1972 N N . LEU A 1 267 ? 8.702 14.366 -18.800 1.00 91.12 267 LEU A N 1
ATOM 1973 C CA . LEU A 1 267 ? 8.340 15.589 -19.528 1.00 91.12 267 LEU A CA 1
ATOM 1974 C C . LEU A 1 267 ? 8.747 15.551 -21.011 1.00 91.12 267 LEU A C 1
ATOM 1976 O O . LEU A 1 267 ? 8.559 16.534 -21.722 1.00 91.12 267 LEU A O 1
ATOM 1980 N N . ALA A 1 268 ? 9.314 14.436 -21.486 1.00 91.56 268 ALA A N 1
ATOM 1981 C CA . ALA A 1 268 ? 9.624 14.264 -22.902 1.00 91.56 268 ALA A CA 1
ATOM 1982 C C . ALA A 1 268 ? 8.328 14.238 -23.730 1.00 91.56 268 ALA A C 1
ATOM 1984 O O . ALA A 1 268 ? 7.333 13.626 -23.328 1.00 91.56 268 ALA A O 1
ATOM 1985 N N . SER A 1 269 ? 8.332 14.893 -24.891 1.00 90.94 269 SER A N 1
ATOM 1986 C CA . SER A 1 269 ? 7.159 14.990 -25.762 1.00 90.94 269 SER A CA 1
ATOM 1987 C C . SER A 1 269 ? 6.653 13.599 -26.169 1.00 90.94 269 SER A C 1
ATOM 1989 O O . SER A 1 269 ? 7.392 12.767 -26.687 1.00 90.94 269 SER A O 1
ATOM 1991 N N . GLY A 1 270 ? 5.375 13.320 -25.893 1.00 88.31 270 GLY A N 1
ATOM 1992 C CA . GLY A 1 270 ? 4.753 12.018 -26.169 1.00 88.31 270 GLY A CA 1
ATOM 1993 C C . GLY A 1 270 ? 5.064 10.914 -25.148 1.00 88.31 270 GLY A C 1
ATOM 1994 O O . GLY A 1 270 ? 4.542 9.806 -25.278 1.00 88.31 270 GLY A O 1
ATOM 1995 N N . CYS A 1 271 ? 5.863 11.182 -24.109 1.00 89.44 271 CYS A N 1
ATOM 1996 C CA . CYS A 1 271 ? 6.123 10.212 -23.052 1.00 89.44 271 CYS A CA 1
ATOM 1997 C C . CYS A 1 271 ? 5.084 10.305 -21.923 1.00 89.44 271 CYS A C 1
ATOM 1999 O O . CYS A 1 271 ? 5.106 11.230 -21.123 1.00 89.44 271 CYS A O 1
ATOM 2001 N N . GLY A 1 272 ? 4.201 9.309 -21.810 1.00 88.00 272 GLY A N 1
ATOM 2002 C CA . GLY A 1 272 ? 3.192 9.223 -20.739 1.00 88.00 272 GLY A CA 1
ATOM 2003 C C . GLY A 1 272 ? 3.619 8.415 -19.505 1.00 88.00 272 GLY A C 1
ATOM 2004 O O . GLY A 1 272 ? 2.764 7.861 -18.817 1.00 88.00 272 GLY A O 1
ATOM 2005 N N . LYS A 1 273 ? 4.925 8.236 -19.260 1.00 91.00 273 LYS A N 1
ATOM 2006 C CA . LYS A 1 273 ? 5.424 7.379 -18.167 1.00 91.00 273 LYS A CA 1
ATOM 2007 C C . LYS A 1 273 ? 5.573 8.155 -16.857 1.00 91.00 273 LYS A C 1
ATOM 2009 O O . LYS A 1 273 ? 6.074 9.276 -16.846 1.00 91.00 273 LYS A O 1
ATOM 2014 N N . PHE A 1 274 ? 5.229 7.497 -15.752 1.00 90.38 274 PHE A N 1
ATOM 2015 C CA . PHE A 1 274 ? 5.354 8.019 -14.390 1.00 90.38 274 PHE A CA 1
ATOM 2016 C C . PHE A 1 274 ? 6.287 7.143 -13.560 1.00 90.38 274 PHE A C 1
ATOM 2018 O O . PHE A 1 274 ? 6.332 5.922 -13.728 1.00 90.38 274 PHE A O 1
ATOM 2025 N N . PHE A 1 275 ? 7.007 7.764 -12.630 1.00 90.38 275 PHE A N 1
ATOM 2026 C CA . PHE A 1 275 ? 7.963 7.086 -11.765 1.00 90.38 275 PHE A CA 1
ATOM 2027 C C . PHE A 1 275 ? 7.711 7.452 -10.309 1.00 90.38 275 PHE A C 1
ATOM 2029 O O . PHE A 1 275 ? 7.639 8.623 -9.965 1.00 90.38 275 PHE A O 1
ATOM 2036 N N . ALA A 1 276 ? 7.665 6.457 -9.426 1.00 86.88 276 ALA A N 1
ATOM 2037 C CA . ALA A 1 276 ? 7.580 6.699 -7.984 1.00 86.88 276 ALA A CA 1
ATOM 2038 C C . ALA A 1 276 ? 8.914 7.147 -7.358 1.00 86.88 276 ALA A C 1
ATOM 2040 O O . ALA A 1 276 ? 8.983 7.432 -6.170 1.00 86.88 276 ALA A O 1
ATOM 2041 N N . ARG A 1 277 ? 10.012 7.131 -8.125 1.00 88.19 277 ARG A N 1
ATOM 2042 C CA . ARG A 1 277 ? 11.339 7.559 -7.669 1.00 88.19 277 ARG A CA 1
ATOM 2043 C C . ARG A 1 277 ? 12.010 8.417 -8.729 1.00 88.19 277 ARG A C 1
ATOM 2045 O O . ARG A 1 277 ? 12.047 8.029 -9.899 1.00 88.19 277 ARG A O 1
ATOM 2052 N N . LEU A 1 278 ? 12.644 9.507 -8.298 1.00 88.25 278 LEU A N 1
ATOM 2053 C CA . LEU A 1 278 ? 13.457 10.369 -9.164 1.00 88.25 278 LEU A CA 1
ATOM 2054 C C . LEU A 1 278 ? 14.583 9.611 -9.874 1.00 88.25 278 LEU A C 1
ATOM 2056 O O . LEU A 1 278 ? 14.889 9.916 -11.021 1.00 88.25 278 LEU A O 1
ATOM 2060 N N . SER A 1 279 ? 15.193 8.608 -9.232 1.00 90.81 279 SER A N 1
ATOM 2061 C CA . SER A 1 279 ? 16.236 7.796 -9.872 1.00 90.81 279 SER A CA 1
ATOM 2062 C C . SER A 1 279 ? 15.709 7.041 -11.095 1.00 90.81 279 SER A C 1
ATOM 2064 O O . SER A 1 279 ? 16.368 7.038 -12.129 1.00 90.81 279 SER A O 1
ATOM 2066 N N . GLY A 1 280 ? 14.494 6.487 -11.015 1.00 90.75 280 GLY A N 1
ATOM 2067 C CA . GLY A 1 280 ? 13.834 5.828 -12.144 1.00 90.75 280 GLY A CA 1
ATOM 2068 C C . GLY A 1 280 ? 13.544 6.795 -13.291 1.00 90.75 280 GLY A C 1
ATOM 2069 O O . GLY A 1 280 ? 13.851 6.482 -14.440 1.00 90.75 280 GLY A O 1
ATOM 2070 N N . LEU A 1 281 ? 13.045 7.996 -12.971 1.00 93.50 281 LEU A N 1
ATOM 2071 C CA . LEU A 1 281 ? 12.842 9.055 -13.962 1.00 93.50 281 LEU A CA 1
ATOM 2072 C C . LEU A 1 281 ? 14.162 9.447 -14.640 1.00 93.50 281 LEU A C 1
ATOM 2074 O O . LEU A 1 281 ? 14.211 9.530 -15.861 1.00 93.50 281 LEU A O 1
ATOM 2078 N N . ARG A 1 282 ? 15.242 9.647 -13.874 1.00 93.88 282 ARG A N 1
ATOM 2079 C CA . ARG A 1 282 ? 16.561 10.019 -14.416 1.00 93.88 282 ARG A CA 1
ATOM 2080 C C . ARG A 1 282 ? 17.122 8.949 -15.346 1.00 93.88 282 ARG A C 1
ATOM 2082 O O . ARG A 1 282 ? 17.635 9.284 -16.406 1.00 93.88 282 ARG A O 1
ATOM 2089 N N . THR A 1 283 ? 17.023 7.674 -14.973 1.00 95.81 283 THR A N 1
ATOM 2090 C CA . THR A 1 283 ? 17.456 6.571 -15.842 1.00 95.81 283 THR A CA 1
ATOM 2091 C C . THR A 1 283 ? 16.623 6.519 -17.116 1.00 95.81 283 THR A C 1
ATOM 2093 O O . THR A 1 283 ? 17.181 6.346 -18.193 1.00 95.81 283 THR A O 1
ATOM 2096 N N . HIS A 1 284 ? 15.308 6.709 -17.013 1.00 94.81 284 HIS A N 1
ATOM 2097 C CA . HIS A 1 284 ? 14.431 6.735 -18.176 1.00 94.81 284 HIS A CA 1
ATOM 2098 C C . HIS A 1 284 ? 14.698 7.930 -19.097 1.00 94.81 284 HIS A C 1
ATOM 2100 O O . HIS A 1 284 ? 14.709 7.759 -20.311 1.00 94.81 284 HIS A O 1
ATOM 2106 N N . ALA A 1 285 ? 14.954 9.110 -18.533 1.00 93.69 285 ALA A N 1
ATOM 2107 C CA . ALA A 1 285 ? 15.243 10.323 -19.287 1.00 93.69 285 ALA A CA 1
ATOM 2108 C C . ALA A 1 285 ? 16.497 10.196 -20.166 1.00 93.69 285 ALA A C 1
ATOM 2110 O O . ALA A 1 285 ? 16.549 10.830 -21.205 1.00 93.69 285 ALA A O 1
ATOM 2111 N N . ARG A 1 286 ? 17.471 9.349 -19.796 1.00 95.56 286 ARG A N 1
ATOM 2112 C CA . ARG A 1 286 ? 18.666 9.065 -20.619 1.00 95.56 286 ARG A CA 1
ATOM 2113 C C . ARG A 1 286 ? 18.393 8.180 -21.843 1.00 95.56 286 ARG A C 1
ATOM 2115 O O . ARG A 1 286 ? 19.307 7.958 -22.627 1.00 95.56 286 ARG A O 1
ATOM 2122 N N . VAL A 1 287 ? 17.202 7.583 -21.935 1.00 94.38 287 VAL A N 1
ATOM 2123 C CA . VAL A 1 287 ? 16.801 6.700 -23.047 1.00 94.38 287 VAL A CA 1
ATOM 2124 C C . VAL A 1 287 ? 16.066 7.476 -24.147 1.00 94.38 287 VAL A C 1
ATOM 2126 O O . VAL A 1 287 ? 15.964 6.969 -25.261 1.00 94.38 287 VAL A O 1
ATOM 2129 N N . HIS A 1 288 ? 15.549 8.667 -23.832 1.00 89.88 288 HIS A N 1
ATOM 2130 C CA . HIS A 1 288 ? 15.053 9.626 -24.824 1.00 89.88 288 HIS A CA 1
ATOM 2131 C C . HIS A 1 288 ? 16.223 10.352 -25.477 1.00 89.88 288 HIS A C 1
ATOM 2133 O O . HIS A 1 288 ? 16.134 10.577 -26.701 1.00 89.88 288 HIS A O 1
#

InterPro domains:
  IPR013087 Zinc finger C2H2-type [PS00028] (266-288)
  IPR013087 Zinc finger C2H2-type [PS50157] (264-288)